Protein AF-A0A6G0HLQ7-F1 (afdb_monomer)

Nearest PDB structures (foldseek):
  7udb-assembly1_A  TM=3.295E-01  e=6.807E+00  Rattus norvegicus

Solvent-accessible surface area (backbone atoms only — not comparable to full-atom values): 15059 Å² total; per-residue (Å²): 73,63,71,56,53,51,52,52,50,52,47,45,53,48,34,55,54,49,25,55,32,19,71,72,68,45,44,80,90,40,60,72,60,37,56,53,38,71,79,34,79,86,64,82,58,34,67,60,54,22,52,53,34,49,54,51,46,56,51,51,45,76,78,50,76,70,65,81,54,69,40,39,52,46,69,83,38,42,70,79,53,51,70,91,82,41,79,53,80,60,60,71,76,49,43,53,51,46,53,52,56,40,66,34,66,67,56,55,59,45,53,82,73,41,55,75,68,59,41,36,58,57,43,31,80,84,38,44,74,59,20,52,53,44,48,61,55,56,46,65,79,58,56,68,63,57,54,50,50,53,49,49,54,54,54,59,59,65,74,67,67,92,80,77,84,91,82,82,89,86,85,89,87,85,89,82,90,82,78,91,79,78,86,78,78,86,74,91,75,86,86,81,84,84,87,83,91,80,89,81,90,84,89,81,89,89,87,88,74,63,69,69,58,50,54,52,52,53,51,56,51,54,68,72,66,59,80,81,89,78,86,81,90,78,92,131

Radius of gyration: 30.07 Å; Cα contacts (8 Å, |Δi|>4): 106; chains: 1; bounding box: 76×50×89 Å

pLDDT: mean 70.86, std 24.52, range [25.7, 95.75]

Foldseek 3Di:
DQVVLVVLVVVLVVLVVLLVCLVVVHPVVPVVVVVVCVVPVPDRCSNVSSVVSVVVSVVSCVVCVDRLCQLLCCLVPLQPDQ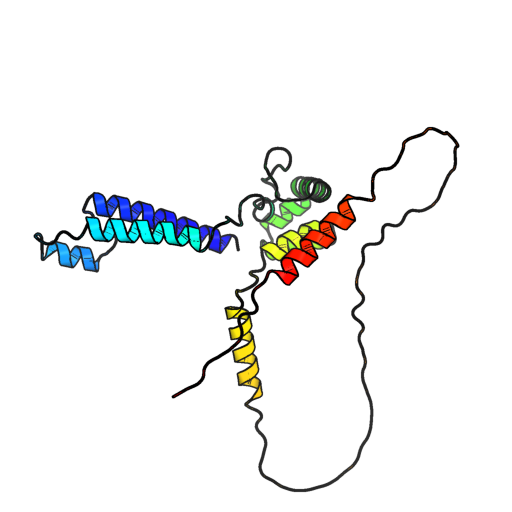VVPHRHPDDPVLSVVSVVCNPDPVLVVVPVVDDSLVSLVVVCVPRVPNSVVSNVSVDPPDDVVVVVVVVVVVVVVVVPDDDDDDDDDDDDDDDDDDDDDDDDDPDDDDDDDDDDDDDDDDDDDDDDPDVVVVVVVVVVVVVVPDDDDDDDDDDD

Sequence (236 aa):
MFVVADKVQAFKRKLALWTKRAQEKRMDMFLLLSDILESSPQVNISDSVSQHLSQLAEKFDDYSPEDPREGHMWILDPFSVDPTANDVALPSHLESQLLEVSTDSTLKLQWGKLDLGSFWVAVSKEYPCLALRAVKLLLPFTTTYLCESGFSILATTKDQSPKQTQSNAGGYSESEPFPHSTQTGSDCVSEAGPSVSLRGEDKGEGKGGEDKKEHERIYVRWVKARPLSRDGITSE

Organism: Larimichthys crocea (NCBI:txid215358)

Mean predicted aligned error: 18.22 Å

Secondary st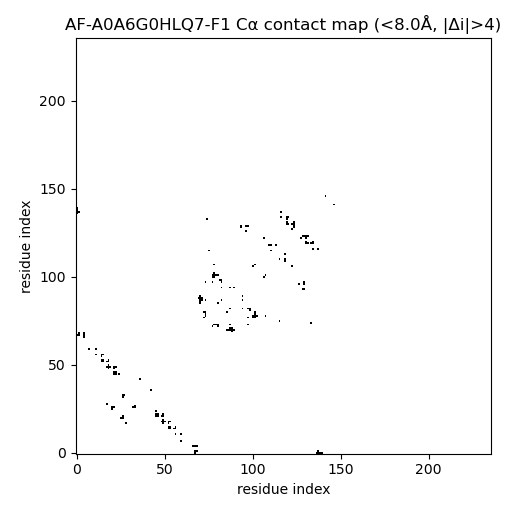ructure (DSSP, 8-state):
-HHHHHHHHHHHHHHHHHHHHHHTT--TTSHHHHHHHHH-TT---HHHHHHHHHHHHHHHHHH--S-TTTTTHHHH-TTT--TTTS--SS-HHHHHHHHHHHH-HHHHHHHTTS-HHHHHHHHTTT-HHHHHHHHHHHS----HHHHHHHHHHHHHHHS-----------------------------PPP-----------------SSHHHHHHHHHHHHHHTS----------

Structure (mmCIF, N/CA/C/O backbone):
data_AF-A0A6G0HLQ7-F1
#
_entry.id   AF-A0A6G0HLQ7-F1
#
loop_
_atom_site.group_PDB
_atom_site.id
_atom_site.type_symbol
_atom_site.label_atom_id
_atom_site.label_alt_id
_atom_site.label_comp_id
_atom_site.label_asym_id
_atom_site.label_entity_id
_atom_site.label_seq_id
_atom_site.pdbx_PDB_ins_code
_atom_site.Cartn_x
_atom_site.Cartn_y
_atom_site.Cartn_z
_atom_site.occupancy
_atom_site.B_iso_or_equiv
_atom_site.auth_seq_id
_atom_site.auth_comp_id
_atom_site.auth_asym_id
_atom_site.auth_atom_id
_atom_site.pdbx_PDB_model_num
ATOM 1 N N . MET A 1 1 ? -5.842 3.630 0.072 1.00 76.81 1 MET A N 1
ATOM 2 C CA . MET A 1 1 ? -4.427 4.063 0.114 1.00 76.81 1 MET A CA 1
ATOM 3 C C . MET A 1 1 ? -3.457 2.877 0.066 1.00 76.81 1 MET A C 1
ATOM 5 O O . MET A 1 1 ? -2.750 2.733 -0.923 1.00 76.81 1 MET A O 1
ATOM 9 N N . PHE A 1 2 ? -3.497 1.972 1.049 1.00 82.88 2 PHE A N 1
ATOM 10 C CA . PHE A 1 2 ? -2.592 0.812 1.167 1.00 82.88 2 PHE A CA 1
ATOM 11 C C . PHE A 1 2 ? -2.521 -0.095 -0.074 1.00 82.88 2 PHE A C 1
ATOM 13 O O . PHE A 1 2 ? -1.439 -0.341 -0.591 1.00 82.88 2 PHE A O 1
ATOM 20 N N . VAL A 1 3 ? -3.668 -0.487 -0.643 1.00 82.94 3 VAL A N 1
ATOM 21 C CA . VAL A 1 3 ? -3.713 -1.327 -1.862 1.00 82.94 3 VAL A CA 1
ATOM 22 C C . VAL A 1 3 ? -3.019 -0.661 -3.057 1.00 82.94 3 VAL A C 1
ATOM 24 O O . VAL A 1 3 ? -2.427 -1.331 -3.902 1.00 82.94 3 VAL A O 1
ATOM 27 N N . VAL A 1 4 ? -3.094 0.669 -3.158 1.00 83.69 4 VAL A N 1
ATOM 28 C CA . VAL A 1 4 ? -2.400 1.413 -4.218 1.00 83.69 4 VAL A CA 1
ATOM 29 C C . VAL A 1 4 ? -0.895 1.388 -3.963 1.00 83.69 4 VAL A C 1
ATOM 31 O O . VAL A 1 4 ? -0.149 1.101 -4.893 1.00 83.69 4 VAL A O 1
ATOM 34 N N . ALA A 1 5 ? -0.455 1.581 -2.715 1.00 85.62 5 ALA A N 1
ATOM 35 C CA . ALA A 1 5 ? 0.953 1.453 -2.333 1.00 85.62 5 ALA A CA 1
ATOM 36 C C . ALA A 1 5 ? 1.510 0.042 -2.614 1.00 85.62 5 ALA A C 1
ATOM 38 O O . ALA A 1 5 ? 2.624 -0.093 -3.122 1.00 85.62 5 ALA A O 1
ATOM 39 N N . ASP A 1 6 ? 0.722 -1.016 -2.389 1.00 87.50 6 ASP A N 1
ATOM 40 C CA . ASP A 1 6 ? 1.092 -2.390 -2.758 1.00 87.50 6 ASP A CA 1
ATOM 41 C C . ASP A 1 6 ? 1.281 -2.544 -4.268 1.00 87.50 6 ASP A C 1
ATOM 43 O O . ASP A 1 6 ? 2.286 -3.100 -4.718 1.00 87.50 6 ASP A O 1
ATOM 47 N N . LYS A 1 7 ? 0.347 -2.010 -5.065 1.00 89.56 7 LYS A N 1
ATOM 48 C CA . LYS A 1 7 ? 0.423 -2.045 -6.532 1.00 89.56 7 LYS A CA 1
ATOM 49 C C . LYS A 1 7 ? 1.617 -1.254 -7.067 1.00 89.56 7 LYS A C 1
ATOM 51 O O . LYS A 1 7 ? 2.318 -1.760 -7.942 1.00 89.56 7 LYS A O 1
ATOM 56 N N . VAL A 1 8 ? 1.870 -0.058 -6.533 1.00 89.25 8 VAL A N 1
ATOM 57 C CA . VAL A 1 8 ? 3.036 0.769 -6.886 1.00 89.25 8 VAL A CA 1
ATOM 58 C C . VAL A 1 8 ? 4.323 0.025 -6.545 1.00 89.25 8 VAL A C 1
ATOM 60 O O . VAL A 1 8 ? 5.185 -0.135 -7.406 1.00 89.25 8 VAL A O 1
ATOM 63 N N . GLN A 1 9 ? 4.426 -0.539 -5.341 1.00 89.62 9 GLN A N 1
ATOM 64 C CA . GLN A 1 9 ? 5.615 -1.277 -4.923 1.00 89.62 9 GLN A CA 1
ATOM 65 C C . GLN A 1 9 ? 5.841 -2.550 -5.754 1.00 89.62 9 GLN A C 1
ATOM 67 O O . GLN A 1 9 ? 6.974 -2.867 -6.120 1.00 89.62 9 GLN A O 1
ATOM 72 N N . ALA A 1 10 ? 4.778 -3.280 -6.098 1.00 93.00 10 ALA A N 1
ATOM 73 C CA . ALA A 1 10 ? 4.863 -4.425 -7.001 1.00 93.00 10 ALA A CA 1
ATOM 74 C C . ALA A 1 10 ? 5.343 -4.009 -8.399 1.00 93.00 10 ALA A C 1
ATOM 76 O O . ALA A 1 10 ? 6.150 -4.711 -9.012 1.00 93.00 10 ALA A O 1
ATOM 77 N N . PHE A 1 11 ? 4.886 -2.858 -8.896 1.00 92.69 11 PHE A N 1
ATOM 78 C CA . PHE A 1 11 ? 5.332 -2.322 -10.175 1.00 92.69 11 PHE A CA 1
ATOM 79 C C . PHE A 1 11 ? 6.803 -1.894 -10.138 1.00 92.69 11 PHE A C 1
ATOM 81 O O . PHE A 1 11 ? 7.557 -2.301 -11.015 1.00 92.69 11 PHE A O 1
ATOM 88 N N . LYS A 1 12 ? 7.258 -1.201 -9.086 1.00 91.88 12 LYS A N 1
ATOM 89 C CA . LYS A 1 12 ? 8.683 -0.871 -8.890 1.00 91.88 12 LYS A CA 1
ATOM 90 C C . LYS A 1 12 ? 9.571 -2.120 -8.893 1.00 91.88 12 LYS A C 1
ATOM 92 O O . LYS A 1 12 ? 10.580 -2.165 -9.591 1.00 91.88 12 LYS A O 1
ATOM 97 N N . ARG A 1 13 ? 9.161 -3.185 -8.191 1.00 93.50 13 ARG A N 1
ATOM 98 C CA . ARG A 1 13 ? 9.869 -4.482 -8.215 1.00 93.50 13 ARG A CA 1
ATOM 99 C C . ARG A 1 13 ? 9.895 -5.107 -9.609 1.00 93.50 13 ARG A C 1
ATOM 101 O O . ARG A 1 13 ? 10.898 -5.700 -9.999 1.00 93.50 13 ARG A O 1
ATOM 108 N N . LYS A 1 14 ? 8.805 -4.968 -10.366 1.00 95.19 14 LYS A N 1
ATOM 109 C CA . LYS A 1 14 ? 8.716 -5.435 -11.752 1.00 95.19 14 LYS A CA 1
ATOM 110 C C . LYS A 1 14 ? 9.679 -4.670 -12.663 1.00 95.19 14 LYS A C 1
ATOM 112 O O . LYS A 1 14 ? 10.382 -5.311 -13.435 1.00 95.19 14 LYS A O 1
ATOM 117 N N 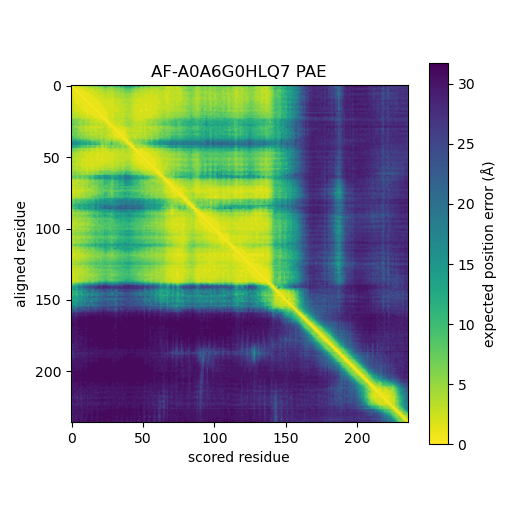. LEU A 1 15 ? 9.765 -3.345 -12.524 1.00 94.62 15 LEU A N 1
ATOM 118 C CA . LEU A 1 15 ? 10.737 -2.524 -13.249 1.00 94.62 15 LEU A CA 1
ATOM 119 C C . LEU A 1 15 ? 12.169 -2.966 -12.939 1.00 94.62 15 LEU A C 1
ATOM 121 O O . LEU A 1 15 ? 12.916 -3.244 -13.867 1.00 94.62 15 LEU A O 1
ATOM 125 N N . ALA A 1 16 ? 12.519 -3.153 -11.663 1.00 94.00 16 ALA A N 1
ATOM 126 C CA . ALA A 1 16 ? 13.847 -3.633 -11.272 1.00 94.00 16 ALA A CA 1
ATOM 127 C C . ALA A 1 16 ? 14.187 -5.009 -11.881 1.00 94.00 16 ALA A C 1
ATOM 129 O O . ALA A 1 16 ? 15.290 -5.223 -12.389 1.00 94.00 16 ALA A O 1
ATOM 130 N N . LEU A 1 17 ? 13.225 -5.940 -11.880 1.00 95.19 17 LEU A N 1
ATOM 131 C CA . LEU A 1 17 ? 13.376 -7.243 -12.533 1.00 95.19 17 LEU A CA 1
ATOM 132 C C . LEU A 1 17 ? 13.614 -7.096 -14.042 1.00 95.19 17 LEU A C 1
ATOM 134 O O . LEU A 1 17 ? 14.477 -7.774 -14.600 1.00 95.19 17 LEU A O 1
ATOM 138 N N . TRP A 1 18 ? 12.841 -6.239 -14.706 1.00 95.69 18 TRP A N 1
ATOM 139 C CA . TRP A 1 18 ? 12.954 -6.015 -16.143 1.00 95.69 18 TRP A CA 1
ATOM 140 C C . TRP A 1 18 ? 14.256 -5.316 -16.524 1.00 95.69 18 TRP A C 1
ATOM 142 O O . TRP A 1 18 ? 14.878 -5.732 -17.495 1.00 95.69 18 TRP A O 1
ATOM 152 N N . THR A 1 19 ? 14.724 -4.349 -15.731 1.00 95.25 19 THR A N 1
ATOM 153 C CA . THR A 1 19 ? 16.042 -3.722 -15.901 1.00 95.25 19 THR A CA 1
ATOM 154 C C . THR A 1 19 ? 17.147 -4.774 -15.879 1.00 95.25 19 THR A C 1
ATOM 156 O O . THR A 1 19 ? 17.982 -4.804 -16.781 1.00 95.25 19 THR A O 1
ATOM 159 N N . LYS A 1 20 ? 17.126 -5.687 -14.896 1.00 94.50 20 LYS A N 1
ATOM 160 C CA . LYS A 1 20 ? 18.113 -6.772 -14.800 1.00 94.50 20 L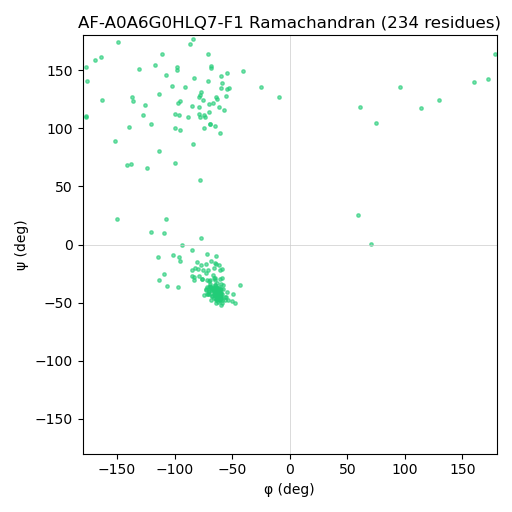YS A CA 1
ATOM 161 C C . LYS A 1 20 ? 18.081 -7.684 -16.029 1.00 94.50 20 LYS A C 1
ATOM 163 O O . LYS A 1 20 ? 19.119 -7.990 -16.605 1.00 94.50 20 LYS A O 1
ATOM 168 N N . ARG A 1 21 ? 16.889 -8.105 -16.460 1.00 93.44 21 ARG A N 1
ATOM 169 C CA . ARG A 1 21 ? 16.742 -8.963 -17.647 1.00 93.44 21 ARG A CA 1
ATOM 170 C C . ARG A 1 21 ? 17.192 -8.267 -18.930 1.00 93.44 21 ARG A C 1
ATOM 172 O O . ARG A 1 21 ? 17.843 -8.899 -19.755 1.00 93.44 21 ARG A O 1
ATOM 179 N N . ALA A 1 22 ? 16.909 -6.973 -19.070 1.00 92.62 22 ALA A N 1
ATOM 180 C CA . ALA A 1 22 ? 17.391 -6.180 -20.192 1.00 92.62 22 ALA A CA 1
ATOM 181 C C . ALA A 1 22 ? 18.931 -6.164 -20.240 1.00 92.62 22 ALA A C 1
ATOM 183 O O . ALA A 1 22 ? 19.495 -6.387 -21.304 1.00 92.62 22 ALA A O 1
ATOM 184 N N . GLN A 1 23 ? 19.622 -6.023 -19.101 1.00 91.88 23 GLN A N 1
ATOM 185 C CA . GLN A 1 23 ? 21.094 -6.119 -19.033 1.00 91.88 23 GLN A CA 1
ATOM 186 C C . GLN A 1 23 ? 21.624 -7.509 -19.433 1.00 91.88 23 GLN A C 1
ATOM 188 O O . GLN A 1 23 ? 22.673 -7.624 -20.062 1.00 91.88 23 GLN A O 1
ATOM 193 N N . GLU A 1 24 ? 20.870 -8.569 -19.133 1.00 91.75 24 GLU A N 1
ATOM 194 C CA . GLU A 1 24 ? 21.140 -9.946 -19.576 1.00 91.75 24 GLU A CA 1
ATOM 195 C C . GLU A 1 24 ? 20.755 -10.196 -21.053 1.00 91.75 24 GLU A C 1
ATOM 197 O O . GLU A 1 24 ? 20.824 -11.333 -21.521 1.00 91.75 24 GLU A O 1
ATOM 202 N N . LYS A 1 25 ? 20.345 -9.155 -21.797 1.00 88.81 25 LYS A N 1
ATOM 203 C CA . LYS A 1 25 ? 19.836 -9.216 -23.182 1.00 88.81 25 LYS A CA 1
ATOM 204 C C . LYS A 1 25 ? 18.597 -10.099 -23.350 1.00 88.81 25 LYS A C 1
ATOM 206 O O . LYS A 1 25 ? 18.321 -10.609 -24.433 1.00 88.81 25 LYS A O 1
ATOM 211 N N . ARG A 1 26 ? 17.824 -10.274 -22.279 1.00 89.06 26 ARG A N 1
ATOM 212 C CA . ARG A 1 26 ? 16.560 -11.010 -22.286 1.00 89.06 26 ARG A CA 1
ATOM 213 C C . ARG A 1 26 ? 15.394 -10.035 -22.366 1.00 89.06 26 ARG A C 1
ATOM 215 O O . ARG A 1 26 ? 15.126 -9.335 -21.396 1.00 89.06 26 ARG A O 1
ATOM 222 N N . MET A 1 27 ? 14.674 -10.047 -23.488 1.00 89.12 27 MET A N 1
ATOM 223 C CA . MET A 1 27 ? 13.521 -9.165 -23.743 1.00 89.12 27 MET A CA 1
ATOM 224 C C . MET A 1 27 ? 12.165 -9.886 -23.686 1.00 89.12 27 MET A C 1
ATOM 226 O O . MET A 1 27 ? 11.171 -9.395 -24.213 1.00 89.12 27 MET A O 1
ATOM 230 N N . ASP A 1 28 ? 12.104 -11.030 -22.998 1.00 87.81 28 ASP A N 1
ATOM 231 C CA . ASP A 1 28 ? 10.917 -11.894 -22.892 1.00 87.81 28 ASP A CA 1
ATOM 232 C C . ASP A 1 28 ? 9.676 -11.211 -22.282 1.00 87.81 28 ASP A C 1
ATOM 234 O O . ASP A 1 28 ? 8.545 -11.638 -22.508 1.00 87.81 28 ASP A O 1
ATOM 238 N N . MET A 1 29 ? 9.865 -10.125 -21.531 1.00 91.69 29 MET A N 1
ATOM 239 C CA . MET A 1 29 ? 8.776 -9.308 -20.988 1.00 91.69 29 MET A CA 1
ATOM 240 C C . MET A 1 29 ? 8.095 -8.417 -22.037 1.00 91.69 29 MET A C 1
ATOM 242 O O . MET A 1 29 ? 6.957 -7.996 -21.830 1.00 91.69 29 MET A O 1
ATOM 246 N N . PHE A 1 30 ? 8.777 -8.128 -23.146 1.00 91.81 30 PHE A N 1
ATOM 247 C CA . PHE A 1 30 ? 8.293 -7.304 -24.247 1.00 91.81 30 PHE A CA 1
ATOM 248 C C . PHE A 1 30 ? 8.134 -8.181 -25.489 1.00 91.81 30 PHE A C 1
ATOM 250 O O . PHE A 1 30 ? 8.987 -8.175 -26.368 1.00 91.81 30 PHE A O 1
ATOM 257 N N . LEU A 1 31 ? 7.031 -8.930 -25.572 1.00 90.69 31 LEU A N 1
ATOM 258 C CA . LEU A 1 31 ? 6.812 -9.938 -26.623 1.00 90.69 31 LEU A CA 1
ATOM 259 C C . LEU A 1 31 ? 7.062 -9.403 -28.043 1.00 90.69 31 LEU A C 1
ATOM 261 O O . LEU A 1 31 ? 7.819 -10.000 -28.799 1.00 90.69 31 LEU A O 1
ATOM 265 N N . LEU A 1 32 ? 6.491 -8.238 -28.365 1.00 91.06 32 LEU A N 1
ATOM 266 C CA . LEU A 1 32 ? 6.678 -7.568 -29.659 1.00 91.06 32 LEU A CA 1
ATOM 267 C C . LEU A 1 32 ? 8.143 -7.201 -29.917 1.00 91.06 32 LEU A C 1
ATOM 269 O O . LEU A 1 32 ? 8.635 -7.333 -31.030 1.00 91.06 32 LEU A O 1
ATOM 273 N N . LEU A 1 33 ? 8.844 -6.730 -28.885 1.00 87.81 33 LEU A N 1
ATOM 274 C CA . LEU A 1 33 ? 10.247 -6.354 -28.999 1.00 87.81 33 LEU A CA 1
ATOM 275 C C . LEU A 1 33 ? 11.137 -7.584 -29.187 1.00 87.81 33 LEU A C 1
ATOM 277 O O . LEU A 1 33 ? 12.069 -7.537 -29.981 1.00 87.81 33 LEU A O 1
ATOM 281 N N . SER A 1 34 ? 10.844 -8.671 -28.469 1.00 88.31 34 SER A N 1
ATOM 282 C CA . SER A 1 34 ? 11.559 -9.944 -28.586 1.00 88.31 34 SER A CA 1
ATOM 283 C C . SER A 1 34 ? 11.450 -10.503 -30.002 1.00 88.31 34 SER A C 1
ATOM 285 O O . SER A 1 34 ? 12.473 -10.811 -30.602 1.00 88.31 34 SER A O 1
ATOM 287 N N . ASP A 1 35 ? 10.238 -10.537 -30.561 1.00 89.25 35 ASP A N 1
ATOM 288 C CA . ASP A 1 35 ? 9.973 -11.015 -31.926 1.00 89.25 35 ASP A CA 1
ATOM 289 C C . ASP A 1 35 ? 10.744 -10.191 -32.979 1.00 89.25 35 ASP A C 1
ATOM 291 O O . ASP A 1 35 ? 11.439 -10.721 -33.849 1.00 89.25 35 ASP A O 1
ATOM 295 N N . ILE A 1 36 ? 10.737 -8.860 -32.832 1.00 88.88 36 ILE A N 1
ATOM 296 C CA . ILE A 1 36 ? 11.506 -7.964 -33.706 1.00 88.88 36 ILE A CA 1
ATOM 297 C C . ILE A 1 36 ? 13.016 -8.223 -33.585 1.00 88.88 36 ILE A C 1
ATOM 299 O O . ILE A 1 36 ? 13.708 -8.276 -34.602 1.00 88.88 36 ILE A O 1
ATOM 303 N N . LEU A 1 37 ? 13.548 -8.395 -32.372 1.00 86.94 37 LEU A N 1
ATOM 304 C CA . LEU A 1 37 ? 14.981 -8.623 -32.153 1.00 86.94 37 LEU A CA 1
ATOM 305 C C . LEU A 1 37 ? 15.451 -9.991 -32.665 1.00 86.94 37 LEU A C 1
ATOM 307 O O . LEU A 1 37 ? 16.562 -10.086 -33.185 1.00 86.94 37 LEU A O 1
ATOM 311 N N . GLU A 1 38 ? 14.611 -11.024 -32.590 1.00 86.44 38 GLU A N 1
ATOM 312 C CA . GLU A 1 38 ? 14.890 -12.339 -33.183 1.00 86.44 38 GLU A CA 1
ATOM 313 C C . GLU A 1 38 ? 15.024 -12.254 -34.709 1.00 86.44 38 GLU A C 1
ATOM 315 O O . GLU A 1 38 ? 15.921 -12.865 -35.293 1.00 86.44 38 GLU A O 1
ATOM 320 N N . SER A 1 39 ? 14.195 -11.427 -35.354 1.00 88.12 39 SER A N 1
ATOM 321 C CA . SER A 1 39 ? 14.290 -11.159 -36.795 1.00 88.12 39 SER A CA 1
ATOM 322 C C . SER A 1 39 ? 15.483 -10.270 -37.189 1.00 88.12 39 SER A C 1
ATOM 324 O O . SER A 1 39 ? 15.855 -10.222 -38.361 1.00 88.12 39 SER A O 1
ATOM 326 N N . SER A 1 40 ? 16.087 -9.554 -36.230 1.00 87.00 40 SER A N 1
ATOM 327 C CA . SER A 1 40 ? 17.119 -8.531 -36.461 1.00 87.00 40 SER A CA 1
ATOM 328 C C . SER A 1 40 ? 18.275 -8.609 -35.441 1.00 87.00 40 SER A C 1
ATOM 330 O O . SER A 1 40 ? 18.464 -7.680 -34.650 1.00 87.00 40 SER A O 1
ATOM 332 N N . PRO A 1 41 ? 19.122 -9.659 -35.485 1.00 78.38 41 PRO A N 1
ATOM 333 C CA . PRO A 1 41 ? 20.120 -9.944 -34.442 1.00 78.38 41 PRO A CA 1
ATOM 334 C C . PRO A 1 41 ? 21.233 -8.891 -34.294 1.00 78.38 41 PRO A C 1
ATOM 336 O O . PRO A 1 41 ? 21.948 -8.866 -33.295 1.00 78.38 41 PRO A O 1
ATOM 339 N N . GLN A 1 42 ? 21.395 -8.016 -35.287 1.00 81.06 42 GLN A N 1
ATOM 340 C CA . GLN A 1 42 ? 22.353 -6.906 -35.270 1.00 81.06 42 GLN A CA 1
ATOM 341 C C . GLN A 1 42 ? 21.905 -5.703 -34.425 1.00 81.06 42 GLN A C 1
ATOM 343 O O . GLN A 1 42 ? 22.728 -4.854 -34.085 1.00 81.06 42 GLN A O 1
ATOM 348 N N . VAL A 1 43 ? 20.613 -5.599 -34.100 1.00 83.56 43 VAL A N 1
ATOM 349 C CA . VAL A 1 43 ? 20.069 -4.486 -33.318 1.00 83.56 43 VAL A CA 1
ATOM 350 C C . VAL A 1 43 ? 20.250 -4.790 -31.834 1.00 83.56 43 VAL A C 1
ATOM 352 O O . VAL A 1 43 ? 19.706 -5.760 -31.319 1.00 83.56 43 VAL A O 1
ATOM 355 N N . ASN A 1 44 ? 20.991 -3.938 -31.123 1.00 84.00 44 ASN A N 1
ATOM 356 C CA . ASN A 1 44 ? 21.113 -4.020 -29.671 1.00 84.00 44 ASN A CA 1
ATOM 357 C C . ASN A 1 44 ? 20.626 -2.719 -29.028 1.00 84.00 44 ASN A C 1
ATOM 359 O O . ASN A 1 44 ? 21.318 -1.706 -29.036 1.00 84.00 44 ASN A O 1
ATOM 363 N N . ILE A 1 45 ? 19.424 -2.773 -28.463 1.00 90.94 45 ILE A N 1
ATOM 364 C CA . ILE A 1 45 ? 18.780 -1.673 -27.726 1.00 90.94 45 ILE A CA 1
ATOM 365 C C . ILE A 1 45 ? 18.716 -1.955 -26.222 1.00 90.94 45 ILE A C 1
ATOM 367 O O . ILE A 1 45 ? 18.040 -1.243 -25.481 1.00 90.94 45 ILE A O 1
ATOM 371 N N . SER A 1 46 ? 19.396 -3.008 -25.765 1.00 90.81 46 SER A N 1
ATOM 372 C CA . SER A 1 46 ? 19.260 -3.525 -24.403 1.00 90.81 46 SER A CA 1
ATOM 373 C C . SER A 1 46 ? 19.655 -2.499 -23.350 1.00 90.81 46 SER A C 1
ATOM 375 O O . SER A 1 46 ? 18.936 -2.308 -22.368 1.00 90.81 46 SER A O 1
ATOM 377 N N . ASP A 1 47 ? 20.740 -1.772 -23.614 1.00 91.69 47 ASP A N 1
ATOM 378 C CA . ASP A 1 47 ? 21.235 -0.720 -22.732 1.00 91.69 47 ASP A CA 1
ATOM 379 C C . ASP A 1 47 ? 20.224 0.428 -22.628 1.00 91.69 47 ASP A C 1
ATOM 381 O O . ASP A 1 47 ? 19.884 0.842 -21.521 1.00 91.69 47 ASP A O 1
ATOM 385 N N . SER A 1 48 ? 19.653 0.861 -23.759 1.00 93.56 48 SER A N 1
ATOM 386 C CA . SER A 1 48 ? 18.622 1.908 -23.800 1.00 93.56 48 SER A CA 1
ATOM 387 C C . SER A 1 48 ? 17.367 1.497 -23.025 1.00 93.56 48 SER A C 1
ATOM 389 O O . SER A 1 48 ? 16.895 2.253 -22.176 1.00 93.56 48 SER A O 1
ATOM 391 N N . VAL A 1 49 ? 16.861 0.277 -23.237 1.00 93.75 49 VAL A N 1
ATOM 392 C CA . VAL A 1 49 ? 15.699 -0.244 -22.499 1.00 93.75 49 VAL A CA 1
ATOM 393 C C . VAL A 1 49 ? 15.991 -0.288 -20.998 1.00 93.75 49 VAL A C 1
ATOM 395 O O . VAL A 1 49 ? 15.177 0.181 -20.202 1.00 93.75 49 VAL A O 1
ATOM 398 N N . SER A 1 50 ? 17.162 -0.797 -20.601 1.00 94.50 50 SER A N 1
ATOM 399 C CA . SER A 1 50 ? 17.550 -0.869 -19.189 1.00 94.50 50 SER A CA 1
ATOM 400 C C . SER A 1 50 ? 17.645 0.520 -18.547 1.00 94.50 50 SER A C 1
ATOM 402 O O . SER A 1 50 ? 17.146 0.719 -17.441 1.00 94.50 50 SER A O 1
ATOM 404 N N . GLN A 1 51 ? 18.199 1.501 -19.265 1.00 95.69 51 GLN A N 1
ATOM 405 C CA . GLN A 1 51 ? 18.314 2.881 -18.809 1.00 95.69 51 GLN A CA 1
ATOM 406 C C . GLN A 1 51 ? 16.935 3.520 -18.605 1.00 95.69 51 GLN A C 1
ATOM 408 O O . GLN A 1 51 ? 16.687 4.117 -17.558 1.00 95.69 51 GLN A O 1
ATOM 413 N N . HIS A 1 52 ? 16.023 3.364 -19.567 1.00 95.50 52 HIS A N 1
ATOM 414 C CA . HIS A 1 52 ? 14.668 3.906 -19.460 1.00 95.50 52 HIS A CA 1
ATOM 415 C C . HIS A 1 52 ? 13.871 3.273 -18.315 1.00 95.50 52 HIS A C 1
ATOM 417 O O . HIS A 1 52 ? 13.158 3.981 -17.607 1.00 95.50 52 HIS A O 1
ATOM 423 N N . LEU A 1 53 ? 14.005 1.962 -18.095 1.00 95.06 53 LEU A N 1
ATOM 424 C CA . LEU A 1 53 ? 13.344 1.279 -16.981 1.00 95.06 53 LEU A CA 1
ATOM 425 C C . LEU A 1 53 ? 13.858 1.759 -15.619 1.00 95.06 53 LEU A C 1
ATOM 427 O O . LEU A 1 53 ? 13.052 1.964 -14.711 1.00 95.06 53 LEU A O 1
ATOM 431 N N . SER A 1 54 ? 15.168 1.985 -15.485 1.00 93.25 54 SER A N 1
ATOM 432 C CA . SER A 1 54 ? 15.759 2.551 -14.266 1.00 93.25 54 SER A CA 1
ATOM 433 C C . SER A 1 54 ? 15.271 3.976 -14.004 1.00 93.25 54 SER A C 1
ATOM 435 O O . SER A 1 54 ? 14.797 4.261 -12.911 1.00 93.25 54 SER A O 1
ATOM 437 N N . GLN A 1 55 ? 15.289 4.843 -15.021 1.00 93.88 55 GLN A N 1
ATOM 438 C CA . GLN A 1 55 ? 14.779 6.216 -14.901 1.00 93.88 55 GLN A CA 1
ATOM 439 C C . GLN A 1 55 ? 13.293 6.246 -14.538 1.00 93.88 55 GLN A C 1
ATOM 441 O O . GLN A 1 55 ? 12.858 7.062 -13.728 1.00 93.88 55 GLN A O 1
ATOM 446 N N . LEU A 1 56 ? 12.498 5.347 -15.125 1.00 92.81 56 LEU A N 1
ATOM 447 C CA . LEU A 1 56 ? 11.089 5.221 -14.780 1.00 92.81 56 LEU A CA 1
ATOM 448 C C . LEU A 1 56 ? 10.915 4.788 -13.321 1.00 92.81 56 LEU A C 1
ATOM 450 O O . LEU A 1 56 ? 10.047 5.327 -12.642 1.00 92.81 56 LEU A O 1
ATOM 454 N N . ALA A 1 57 ? 11.726 3.846 -12.832 1.00 90.44 57 ALA A N 1
ATOM 455 C CA . ALA A 1 57 ? 11.674 3.403 -11.442 1.00 90.44 57 ALA A CA 1
ATOM 456 C C . ALA A 1 57 ? 11.996 4.542 -10.461 1.00 90.44 57 ALA A C 1
ATOM 458 O O . ALA A 1 57 ? 11.259 4.705 -9.492 1.00 90.44 57 ALA A O 1
ATOM 459 N N . GLU A 1 58 ? 13.013 5.359 -10.749 1.00 89.69 58 GLU A N 1
ATOM 460 C CA . GLU A 1 58 ? 13.357 6.553 -9.958 1.00 89.69 58 GLU A CA 1
ATOM 461 C C . GLU A 1 58 ? 12.219 7.580 -9.959 1.00 89.69 58 GLU A C 1
ATOM 463 O O . GLU A 1 58 ? 11.866 8.135 -8.924 1.00 89.69 58 GLU A O 1
ATOM 468 N N . LYS A 1 59 ? 11.557 7.785 -11.104 1.00 89.25 59 LYS A N 1
ATOM 469 C CA . LYS A 1 59 ? 10.410 8.700 -11.193 1.00 89.25 59 LYS A CA 1
ATOM 470 C C . LYS A 1 59 ? 9.250 8.296 -10.285 1.00 89.25 59 LYS A C 1
ATOM 472 O O . LYS A 1 59 ? 8.513 9.168 -9.838 1.00 89.25 59 LYS A O 1
ATOM 477 N N . PHE A 1 60 ? 9.066 7.007 -9.992 1.00 85.75 60 PHE A N 1
ATOM 478 C CA . PHE A 1 60 ? 8.033 6.579 -9.042 1.00 85.75 60 PHE A CA 1
ATOM 479 C C . PHE A 1 60 ? 8.314 7.032 -7.605 1.00 85.75 60 PHE A C 1
ATOM 481 O O . PHE A 1 60 ? 7.352 7.203 -6.856 1.00 85.75 60 PHE A O 1
ATOM 488 N N . ASP A 1 61 ? 9.578 7.253 -7.235 1.00 82.50 61 ASP A N 1
ATOM 489 C CA . ASP A 1 61 ? 9.936 7.813 -5.928 1.00 82.50 61 ASP A CA 1
ATOM 490 C C . ASP A 1 61 ? 9.532 9.291 -5.831 1.00 82.50 61 ASP A C 1
ATOM 492 O O . ASP A 1 61 ? 8.998 9.709 -4.806 1.00 82.50 61 ASP A O 1
ATOM 496 N N . ASP A 1 62 ? 9.648 10.050 -6.929 1.00 84.06 62 ASP A N 1
ATOM 497 C CA . ASP A 1 62 ? 9.191 11.448 -6.992 1.00 84.06 62 ASP A CA 1
ATOM 498 C C . ASP A 1 62 ? 7.664 11.572 -6.794 1.00 84.06 62 ASP A C 1
ATOM 500 O O . ASP A 1 62 ? 7.179 12.511 -6.161 1.00 84.06 62 ASP A O 1
ATOM 504 N N . TYR A 1 63 ? 6.884 10.640 -7.359 1.00 77.81 63 TYR A N 1
ATOM 505 C CA . TYR A 1 63 ? 5.415 10.685 -7.311 1.00 77.81 63 TYR A CA 1
ATOM 506 C C . TYR A 1 63 ? 4.813 10.130 -6.013 1.00 77.81 63 TYR A C 1
ATOM 508 O O . TYR A 1 63 ? 3.654 10.422 -5.714 1.00 77.81 63 TYR A O 1
ATOM 516 N N . SER A 1 64 ? 5.557 9.314 -5.265 1.00 71.88 64 SER A N 1
ATOM 517 C CA . SER A 1 64 ? 5.087 8.676 -4.029 1.00 71.88 64 SER A CA 1
ATOM 518 C C . SER A 1 64 ? 6.208 8.642 -2.979 1.00 71.88 64 SER A C 1
ATOM 520 O O . SER A 1 64 ? 6.700 7.556 -2.672 1.00 71.88 64 SER A O 1
ATOM 522 N N . PRO A 1 65 ? 6.609 9.811 -2.440 1.00 70.00 65 PRO A N 1
ATOM 523 C CA . PRO A 1 65 ? 7.799 9.938 -1.596 1.00 70.00 65 PRO A CA 1
ATOM 524 C C . PRO A 1 65 ? 7.677 9.213 -0.249 1.00 70.00 65 PRO A C 1
ATOM 526 O O . PRO A 1 65 ? 8.640 8.596 0.194 1.00 70.00 65 PRO A O 1
ATOM 529 N N . GLU A 1 66 ? 6.494 9.226 0.371 1.00 77.81 66 GLU A N 1
ATOM 530 C CA . GLU A 1 66 ? 6.226 8.494 1.613 1.00 77.81 66 GLU A CA 1
ATOM 531 C C . GLU A 1 66 ? 5.432 7.214 1.335 1.00 77.81 66 GLU A C 1
ATOM 533 O O . GLU A 1 66 ? 4.436 7.226 0.601 1.00 77.81 66 GLU A O 1
ATOM 538 N N . ASP A 1 67 ? 5.827 6.113 1.980 1.00 81.56 67 ASP A N 1
ATOM 539 C CA . ASP A 1 67 ? 5.013 4.905 2.011 1.00 81.56 67 ASP A CA 1
ATOM 540 C C . ASP A 1 67 ? 3.895 5.076 3.053 1.00 81.56 67 ASP A C 1
ATOM 542 O O . ASP A 1 67 ? 4.166 5.081 4.254 1.00 81.56 67 ASP A O 1
ATOM 546 N N . PRO A 1 68 ? 2.615 5.154 2.646 1.00 80.25 68 PRO A N 1
ATOM 547 C CA . PRO A 1 68 ? 1.513 5.306 3.592 1.00 80.25 68 PRO A CA 1
ATOM 548 C C . PRO A 1 68 ? 1.355 4.110 4.540 1.00 80.25 68 PRO A C 1
ATOM 550 O O . PRO A 1 68 ? 0.550 4.176 5.464 1.00 80.25 68 PRO A O 1
ATOM 553 N N . ARG A 1 69 ? 2.066 2.999 4.299 1.00 83.31 69 ARG A N 1
ATOM 554 C CA . ARG A 1 69 ? 2.094 1.830 5.182 1.00 83.31 69 ARG A CA 1
ATOM 555 C C . ARG A 1 69 ? 2.951 2.045 6.428 1.00 83.31 69 ARG A C 1
ATOM 557 O O . ARG A 1 69 ? 2.665 1.447 7.465 1.00 83.31 69 ARG A O 1
ATOM 564 N N . GLU A 1 70 ? 3.986 2.869 6.346 1.00 85.50 70 GLU A N 1
ATOM 565 C CA . GLU A 1 70 ? 4.937 3.050 7.441 1.00 85.50 70 GLU A CA 1
ATOM 566 C C . GLU A 1 70 ? 4.234 3.649 8.668 1.00 85.50 70 GLU A C 1
ATOM 568 O O . GLU A 1 70 ? 3.495 4.623 8.550 1.00 85.50 70 GLU A O 1
ATOM 573 N N . GLY A 1 71 ? 4.351 2.992 9.826 1.00 86.81 71 GLY A N 1
ATOM 574 C CA . GLY A 1 71 ? 3.648 3.369 11.062 1.00 86.81 71 GLY A CA 1
ATOM 575 C C . GLY A 1 71 ? 2.127 3.137 11.080 1.00 86.81 71 GLY A C 1
ATOM 576 O O . GLY A 1 71 ? 1.474 3.423 12.085 1.00 86.81 71 GLY A O 1
ATOM 577 N N . HIS A 1 72 ? 1.540 2.602 10.004 1.00 89.81 72 HIS A N 1
ATOM 578 C CA . HIS A 1 72 ? 0.085 2.475 9.830 1.00 89.81 72 HIS A CA 1
ATOM 579 C C . HIS A 1 72 ? -0.395 1.027 9.634 1.00 89.81 72 HIS A C 1
ATOM 581 O O . HIS A 1 72 ? -1.561 0.798 9.308 1.00 89.81 72 HIS A O 1
ATOM 587 N N . MET A 1 73 ? 0.469 0.027 9.845 1.00 89.62 73 MET A N 1
ATOM 588 C CA . MET A 1 73 ? 0.112 -1.392 9.659 1.00 89.62 73 MET A CA 1
ATOM 589 C C . MET A 1 73 ? -0.932 -1.917 10.625 1.00 89.62 73 MET A C 1
ATOM 591 O O . MET A 1 73 ? -1.670 -2.833 10.271 1.00 89.62 73 MET A O 1
ATOM 595 N N . TRP A 1 74 ? -1.111 -1.241 11.754 1.00 92.00 74 TRP A N 1
ATOM 596 C CA . TRP A 1 74 ? -2.200 -1.513 12.682 1.00 92.00 74 TRP A CA 1
ATOM 597 C C . TRP A 1 74 ? -3.582 -1.318 12.045 1.00 92.00 74 TRP A C 1
ATOM 599 O O . TRP A 1 74 ? -4.552 -1.896 12.513 1.00 92.00 74 TRP A O 1
ATOM 609 N N . ILE A 1 75 ? -3.690 -0.540 10.961 1.00 92.38 75 ILE A N 1
ATOM 610 C CA . ILE A 1 75 ? -4.951 -0.361 10.234 1.00 92.38 75 ILE A CA 1
ATOM 611 C C . ILE A 1 75 ? -5.294 -1.615 9.438 1.00 92.38 75 ILE A C 1
ATOM 613 O O . ILE A 1 75 ? -6.468 -1.961 9.354 1.00 92.38 75 ILE A O 1
ATOM 617 N N . LEU A 1 76 ? -4.291 -2.270 8.842 1.00 90.31 76 LEU A N 1
ATOM 618 C CA . LEU A 1 76 ? -4.464 -3.480 8.036 1.00 90.31 76 LEU A CA 1
ATOM 619 C C . LEU A 1 76 ? -4.538 -4.743 8.881 1.00 90.31 76 LEU A C 1
ATOM 621 O O . LEU A 1 76 ? -5.177 -5.689 8.444 1.00 90.31 76 LEU A O 1
ATOM 625 N N . ASP A 1 77 ? -3.872 -4.767 10.032 1.00 91.19 77 ASP A N 1
ATOM 626 C CA . ASP A 1 77 ? -3.938 -5.867 10.985 1.00 91.19 77 ASP A CA 1
ATOM 627 C C . ASP A 1 77 ? -3.689 -5.349 12.414 1.00 91.19 77 ASP A C 1
ATOM 629 O O . ASP A 1 77 ? -2.545 -5.315 12.881 1.00 91.19 77 ASP A O 1
ATOM 633 N N . PRO A 1 78 ? -4.748 -4.930 13.127 1.00 91.19 78 PRO A N 1
ATOM 634 C CA . PRO A 1 78 ? -4.616 -4.397 14.479 1.00 91.19 78 PRO A CA 1
ATOM 635 C C . PRO A 1 78 ? -4.192 -5.454 15.507 1.00 91.19 78 PRO A C 1
ATOM 637 O O . PRO A 1 78 ? -3.779 -5.085 16.599 1.00 91.19 78 PRO A O 1
ATOM 640 N N . PHE A 1 79 ? -4.263 -6.751 15.183 1.00 91.06 79 PHE A N 1
ATOM 641 C CA . PHE A 1 79 ? -3.955 -7.844 16.113 1.00 91.06 79 PHE A CA 1
ATOM 642 C C . PHE A 1 79 ? -2.516 -8.359 15.994 1.00 91.06 79 PHE A C 1
ATOM 644 O O . PHE A 1 79 ? -2.067 -9.096 16.873 1.00 91.06 79 PHE A O 1
ATOM 651 N N . SER A 1 80 ? -1.807 -8.000 14.921 1.00 86.88 80 SER A N 1
ATOM 652 C CA . SER A 1 80 ? -0.409 -8.397 14.690 1.00 86.88 80 SER A CA 1
ATOM 653 C C . SER A 1 80 ? 0.602 -7.297 15.012 1.00 86.88 80 SER A C 1
ATOM 655 O O . SER A 1 80 ? 1.805 -7.558 15.015 1.00 86.88 80 SER A O 1
ATOM 657 N N . VAL A 1 81 ? 0.145 -6.069 15.274 1.00 82.81 81 VAL A N 1
ATOM 658 C CA . VAL A 1 81 ? 1.021 -4.947 15.623 1.00 82.81 81 VAL A CA 1
ATOM 659 C C . VAL A 1 81 ? 1.119 -4.811 17.134 1.00 82.81 81 VAL A C 1
ATOM 661 O O . VAL A 1 81 ? 0.117 -4.629 17.817 1.00 82.81 81 VAL A O 1
ATOM 664 N N . ASP A 1 82 ? 2.350 -4.851 17.636 1.00 78.94 82 ASP A N 1
ATOM 665 C CA . ASP A 1 82 ? 2.689 -4.469 19.004 1.00 78.94 82 ASP A CA 1
ATOM 666 C C . ASP A 1 82 ? 3.182 -3.009 19.022 1.00 78.94 82 ASP A C 1
ATOM 668 O O . ASP A 1 82 ? 4.263 -2.747 18.481 1.00 78.94 82 ASP A O 1
ATOM 672 N N . PRO A 1 83 ? 2.424 -2.062 19.611 1.00 76.38 83 PRO A N 1
ATOM 673 C CA . PRO A 1 83 ? 2.836 -0.661 19.729 1.00 76.38 83 PRO A CA 1
ATOM 674 C C . PRO A 1 83 ? 4.083 -0.449 20.597 1.00 76.38 83 PRO A C 1
ATOM 676 O O . PRO A 1 83 ? 4.694 0.608 20.533 1.00 76.38 83 PRO A O 1
ATOM 679 N N . THR A 1 84 ? 4.477 -1.429 21.419 1.00 74.62 84 THR A N 1
ATOM 680 C CA . THR A 1 84 ? 5.673 -1.320 22.273 1.00 74.62 84 THR A CA 1
ATOM 681 C C . THR A 1 84 ? 6.964 -1.713 21.556 1.00 74.62 84 THR A C 1
ATOM 683 O O . THR A 1 84 ? 8.049 -1.303 21.968 1.00 74.62 84 THR A O 1
ATOM 686 N N . ALA A 1 85 ? 6.852 -2.494 20.479 1.00 72.12 85 ALA A N 1
ATOM 687 C CA . ALA A 1 85 ? 7.983 -3.004 19.706 1.00 72.12 85 ALA A CA 1
ATOM 688 C C . ALA A 1 85 ? 8.108 -2.360 18.317 1.00 72.12 85 ALA A C 1
ATOM 690 O O . ALA A 1 85 ? 9.202 -2.328 17.755 1.00 72.12 85 ALA A O 1
ATOM 691 N N . ASN A 1 86 ? 7.001 -1.868 17.757 1.00 74.44 86 ASN A N 1
ATOM 692 C CA . ASN A 1 86 ? 6.962 -1.247 16.438 1.00 74.44 86 ASN A CA 1
ATOM 693 C C . ASN A 1 86 ? 6.778 0.263 16.559 1.00 74.44 86 ASN A C 1
ATOM 695 O O . ASN A 1 86 ? 6.030 0.728 17.413 1.00 74.44 86 ASN A O 1
ATOM 699 N N . ASP A 1 87 ? 7.392 1.014 15.648 1.00 75.06 87 ASP A N 1
ATOM 700 C CA . ASP A 1 87 ? 7.094 2.435 15.501 1.00 75.06 87 ASP A CA 1
ATOM 701 C C . ASP A 1 87 ? 5.685 2.585 14.905 1.00 75.06 87 ASP A C 1
ATOM 703 O O . ASP A 1 87 ? 5.408 2.128 13.789 1.00 75.06 87 ASP A O 1
ATOM 707 N N . VAL A 1 88 ? 4.764 3.145 15.686 1.00 84.81 88 VAL A N 1
ATOM 708 C CA . VAL A 1 88 ? 3.368 3.354 15.301 1.00 84.81 88 VAL A CA 1
ATOM 709 C C . VAL A 1 88 ? 3.122 4.853 15.216 1.00 84.81 88 VAL A C 1
ATOM 711 O O . VAL A 1 88 ? 3.387 5.599 16.149 1.00 84.81 88 VAL A O 1
ATOM 714 N N . ALA A 1 89 ? 2.552 5.315 14.103 1.00 86.25 89 ALA A N 1
ATOM 715 C CA . ALA A 1 89 ? 2.268 6.731 13.878 1.00 86.25 89 ALA A CA 1
ATOM 716 C C . ALA A 1 89 ? 1.000 7.197 14.635 1.00 86.25 89 ALA A C 1
ATOM 718 O O . ALA A 1 89 ? 0.044 7.718 14.040 1.00 86.25 89 ALA A O 1
ATOM 719 N N . LEU A 1 90 ? 0.969 6.990 15.957 1.00 89.38 90 LEU A N 1
ATOM 720 C CA . LEU A 1 90 ? -0.127 7.334 16.861 1.00 89.38 90 LEU A CA 1
ATOM 721 C C . LEU A 1 90 ? 0.375 8.100 18.103 1.00 89.38 90 LEU A C 1
ATOM 723 O O . LEU A 1 90 ? 1.499 7.920 18.541 1.00 89.38 90 LEU A O 1
ATOM 727 N N . PRO A 1 91 ? -0.447 8.980 18.702 1.00 90.12 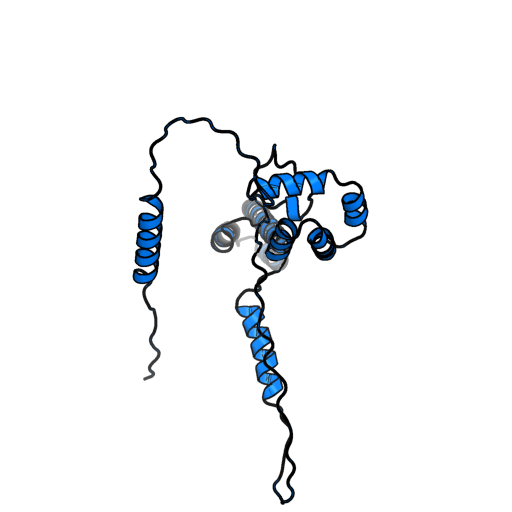91 PRO A N 1
ATOM 728 C CA . PRO A 1 91 ? -0.185 9.508 20.038 1.00 90.12 91 PRO A CA 1
ATOM 729 C C . PRO A 1 91 ? -0.333 8.419 21.111 1.00 90.12 91 PRO A C 1
ATOM 731 O O . PRO A 1 91 ? -1.203 7.559 20.985 1.00 90.12 91 PRO A O 1
ATOM 734 N N . SER A 1 92 ? 0.384 8.557 22.229 1.00 89.06 92 SER A N 1
ATOM 735 C CA . SER A 1 92 ? 0.412 7.577 23.332 1.00 89.06 92 SER A CA 1
ATOM 736 C C . SER A 1 92 ? -0.963 7.101 23.822 1.00 89.06 92 SER A C 1
ATOM 738 O O . SER A 1 92 ? -1.178 5.913 24.034 1.00 89.06 92 SER A O 1
ATOM 740 N N . HIS A 1 93 ? -1.941 8.001 23.962 1.00 88.62 93 HIS A N 1
ATOM 741 C CA . HIS A 1 93 ? -3.290 7.609 24.391 1.00 88.62 93 HIS A CA 1
ATOM 742 C C . HIS A 1 93 ? -4.020 6.713 23.371 1.00 88.62 93 HIS A C 1
ATOM 744 O O . HIS A 1 93 ? -4.851 5.903 23.769 1.00 88.62 93 HIS A O 1
ATOM 750 N N . LEU A 1 94 ? -3.727 6.842 22.070 1.00 92.88 94 LEU A N 1
ATOM 751 C CA . LEU A 1 94 ? -4.288 5.977 21.025 1.00 92.88 94 LEU A CA 1
ATOM 752 C C . LEU A 1 94 ? -3.511 4.668 20.884 1.00 92.88 94 LEU A C 1
ATOM 754 O O . LEU A 1 94 ? -4.108 3.669 20.499 1.00 92.88 94 LEU A O 1
ATOM 758 N N . GLU A 1 95 ? -2.220 4.648 21.214 1.00 92.12 95 GLU A N 1
ATOM 759 C CA . GLU A 1 95 ? -1.446 3.403 21.309 1.00 92.12 95 GLU A CA 1
ATOM 760 C C . GLU A 1 95 ? -2.010 2.493 22.404 1.00 92.12 95 GLU A C 1
ATOM 762 O O . GLU A 1 95 ? -2.209 1.304 22.167 1.00 92.12 95 GLU A O 1
ATOM 767 N N . SER A 1 96 ? -2.365 3.056 23.565 1.00 91.44 96 SER A N 1
ATOM 768 C CA . SER A 1 96 ? -3.053 2.306 24.623 1.00 91.44 96 SER A CA 1
ATOM 769 C C . SER A 1 96 ? -4.398 1.747 24.150 1.00 91.44 96 SER A C 1
ATOM 771 O O . SER A 1 96 ? -4.683 0.577 24.378 1.00 91.44 96 SER A O 1
ATOM 773 N N . GLN A 1 97 ? -5.203 2.542 23.433 1.00 93.81 97 GLN A N 1
ATOM 774 C CA . GLN A 1 97 ? -6.465 2.057 22.852 1.00 93.81 97 GLN A CA 1
ATOM 775 C C . GLN A 1 97 ? -6.236 0.956 21.813 1.00 93.81 97 GLN A C 1
ATOM 777 O O . GLN A 1 97 ? -6.991 -0.009 21.753 1.00 93.81 97 GLN A O 1
ATOM 782 N N . LEU A 1 98 ? -5.188 1.078 20.998 1.00 93.94 98 LEU A N 1
ATOM 783 C CA . LEU A 1 98 ? -4.820 0.049 20.034 1.00 93.94 98 LEU A CA 1
ATOM 784 C C . LEU A 1 98 ? -4.415 -1.256 20.735 1.00 93.94 98 LEU A C 1
ATOM 786 O O . LEU A 1 98 ? -4.759 -2.326 20.244 1.00 93.94 98 LEU A O 1
ATOM 790 N N . LEU A 1 99 ? -3.743 -1.180 21.888 1.00 92.31 99 LEU A N 1
ATOM 791 C CA . LEU A 1 99 ? -3.399 -2.349 22.700 1.00 92.31 99 LEU A CA 1
ATOM 792 C C . LEU A 1 99 ? -4.642 -3.034 23.296 1.00 92.31 99 LEU A C 1
ATOM 794 O O . LEU A 1 99 ? -4.722 -4.261 23.344 1.00 92.31 99 LEU A O 1
ATOM 798 N N . GLU A 1 100 ? -5.640 -2.260 23.721 1.00 93.38 100 GLU A N 1
ATOM 799 C CA . GLU A 1 100 ? -6.929 -2.815 24.147 1.00 93.38 100 GLU A CA 1
ATOM 800 C C . GLU A 1 100 ? -7.639 -3.516 22.977 1.00 93.38 100 GLU A C 1
ATOM 802 O O . GLU A 1 100 ? -8.033 -4.675 23.097 1.00 93.38 100 GLU A O 1
ATOM 807 N N . VAL A 1 101 ? -7.701 -2.874 21.804 1.00 93.75 101 VAL A N 1
ATOM 808 C CA . VAL A 1 101 ? -8.289 -3.467 20.591 1.00 93.75 101 VAL A CA 1
ATOM 809 C C . VAL A 1 101 ? -7.561 -4.746 20.170 1.00 93.75 101 VAL A C 1
ATOM 811 O O . VAL A 1 101 ? -8.212 -5.723 19.805 1.00 93.75 101 VAL A O 1
ATOM 814 N N . SER A 1 102 ? -6.226 -4.772 20.227 1.00 92.06 102 SER A N 1
ATOM 815 C CA . SER A 1 102 ? -5.422 -5.928 19.807 1.00 92.06 102 SER A CA 1
ATOM 816 C C . SER A 1 102 ? -5.538 -7.126 20.759 1.00 92.06 102 SER A C 1
ATOM 818 O O . SER A 1 102 ? -5.318 -8.272 20.352 1.00 92.06 102 SER A O 1
ATOM 820 N N . THR A 1 103 ? -5.929 -6.888 22.013 1.00 92.12 103 THR A N 1
ATOM 821 C CA . THR A 1 103 ? -6.155 -7.931 23.026 1.00 92.12 103 THR A CA 1
ATOM 822 C C . THR A 1 103 ? -7.622 -8.357 23.142 1.00 92.12 103 THR A C 1
ATOM 824 O O . THR A 1 103 ? -7.914 -9.404 23.731 1.00 92.12 103 THR A O 1
ATOM 827 N N . ASP A 1 104 ? -8.547 -7.627 22.516 1.00 93.25 104 ASP A N 1
ATOM 828 C CA . ASP A 1 104 ? -9.972 -7.940 22.526 1.00 93.25 104 ASP A CA 1
ATOM 829 C C . ASP A 1 104 ? -10.315 -9.149 21.631 1.00 93.25 104 ASP A C 1
ATOM 831 O O . ASP A 1 104 ? -10.318 -9.114 20.395 1.00 93.25 104 ASP A O 1
ATOM 835 N N . SER A 1 105 ? -10.670 -10.257 22.284 1.00 92.12 105 SER A N 1
ATOM 836 C CA . SER A 1 105 ? -11.080 -11.500 21.619 1.00 92.12 105 SER A CA 1
ATOM 837 C C . SER A 1 105 ? -12.388 -11.394 20.818 1.00 92.12 105 SER A C 1
ATOM 839 O O . SER A 1 105 ? -12.561 -12.107 19.824 1.00 92.12 105 SER A O 1
ATOM 841 N N . THR A 1 106 ? -13.306 -10.511 21.214 1.00 93.00 106 THR A N 1
ATOM 842 C CA . THR A 1 106 ? -14.584 -10.293 20.530 1.00 93.00 106 THR A CA 1
ATOM 843 C C . THR A 1 106 ? -14.375 -9.523 19.231 1.00 93.00 106 THR A C 1
ATOM 845 O O . THR A 1 106 ? -14.886 -9.945 18.188 1.00 93.00 106 THR A O 1
ATOM 848 N N . LEU A 1 107 ? -13.543 -8.476 19.256 1.00 93.06 107 LEU A N 1
ATOM 849 C CA . LEU A 1 107 ? -13.133 -7.745 18.057 1.00 93.06 107 LEU A CA 1
ATOM 850 C C . LEU A 1 107 ? -12.337 -8.653 17.118 1.00 93.06 107 LEU A C 1
ATOM 852 O O . LEU A 1 107 ? -12.587 -8.650 15.912 1.00 93.06 107 LEU A O 1
ATOM 856 N N . LYS A 1 108 ? -11.471 -9.524 17.652 1.00 93.19 108 LYS A N 1
ATOM 857 C CA . LYS A 1 108 ? -10.740 -10.521 16.853 1.00 93.19 108 LYS A CA 1
ATOM 858 C C . LYS A 1 108 ? -11.664 -11.500 16.126 1.00 93.19 108 LYS A C 1
ATOM 860 O O . LYS A 1 108 ? -11.412 -11.866 14.978 1.00 93.19 108 LYS A O 1
ATOM 865 N N . LEU A 1 109 ? -12.762 -11.912 16.761 1.00 92.12 109 LEU A N 1
ATOM 866 C CA . LEU A 1 109 ? -13.766 -12.766 16.121 1.00 92.12 109 LEU A CA 1
ATOM 867 C C . LEU A 1 109 ? -14.540 -12.023 15.020 1.00 92.12 109 LEU A C 1
ATOM 869 O O . LEU A 1 109 ? -14.914 -12.635 14.018 1.00 92.12 109 LEU A O 1
ATOM 873 N N . GLN A 1 110 ? -14.806 -10.727 15.205 1.00 91.81 110 GLN A N 1
ATOM 874 C CA . GLN A 1 110 ? -15.460 -9.892 14.194 1.00 91.81 110 GLN A CA 1
ATOM 875 C C . GLN A 1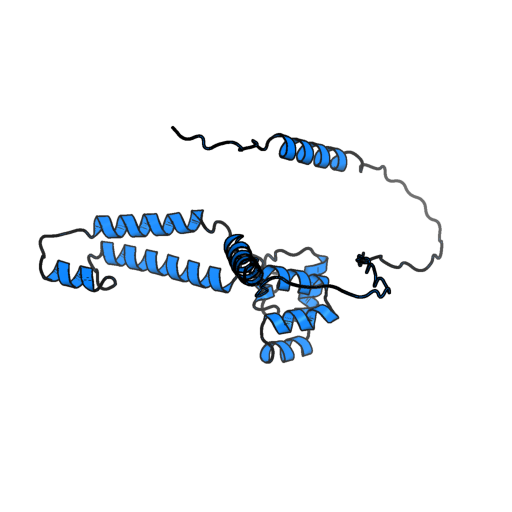 110 ? -14.542 -9.596 13.006 1.00 91.81 110 GLN A C 1
ATOM 877 O O . GLN A 1 110 ? -15.013 -9.603 11.872 1.00 91.81 110 GLN A O 1
ATOM 882 N N . TRP A 1 111 ? -13.242 -9.413 13.243 1.00 90.75 111 TRP A N 1
ATOM 883 C CA . TRP A 1 111 ? -12.233 -9.179 12.208 1.00 90.75 111 TRP A CA 1
ATOM 884 C C . TRP A 1 111 ? -12.229 -10.256 11.118 1.00 90.75 111 TRP A C 1
ATOM 886 O O . TRP A 1 111 ? -12.170 -9.946 9.936 1.00 90.75 111 TRP A O 1
ATOM 896 N N . GLY A 1 112 ? -12.385 -11.531 11.491 1.00 86.81 112 GLY A N 1
ATOM 897 C CA . GLY A 1 112 ? -12.479 -12.629 10.520 1.00 86.81 112 GLY A CA 1
ATOM 898 C C . GLY A 1 112 ? -13.794 -12.685 9.727 1.00 86.81 112 GLY A C 1
ATOM 899 O O . GLY A 1 112 ? -13.917 -13.504 8.819 1.00 86.81 112 GLY A O 1
ATOM 900 N N . LYS A 1 113 ? -14.792 -11.867 10.086 1.00 91.19 113 LYS A N 1
ATOM 901 C CA . LYS A 1 113 ? -16.142 -11.870 9.493 1.00 91.19 113 LYS A CA 1
ATOM 902 C C . LYS A 1 113 ? -16.459 -10.600 8.705 1.00 91.19 113 LYS A C 1
ATOM 904 O O . LYS A 1 113 ? -17.279 -10.658 7.793 1.00 91.19 113 LYS A O 1
ATOM 909 N N . LEU A 1 114 ? -15.880 -9.468 9.097 1.00 91.94 114 LEU A N 1
ATOM 910 C CA . LEU A 1 114 ? -16.128 -8.156 8.507 1.00 91.94 114 LEU A CA 1
ATOM 911 C C . LEU A 1 114 ? -15.039 -7.803 7.494 1.00 91.94 114 LEU A C 1
ATOM 913 O O . LEU A 1 114 ? -13.896 -8.235 7.613 1.00 91.94 114 LEU A O 1
ATOM 917 N N . ASP A 1 115 ? -15.384 -6.975 6.509 1.00 91.75 115 ASP A N 1
ATOM 918 C CA . ASP A 1 115 ? -14.362 -6.287 5.727 1.00 91.75 115 ASP A CA 1
ATOM 919 C C . ASP A 1 115 ? -13.670 -5.202 6.568 1.00 91.75 115 ASP A C 1
ATOM 921 O O . ASP A 1 115 ? -14.175 -4.759 7.604 1.00 91.75 115 ASP A O 1
ATOM 925 N N . LEU A 1 116 ? -12.519 -4.745 6.079 1.00 91.50 116 LEU A N 1
ATOM 926 C CA . LEU A 1 116 ? -11.665 -3.784 6.767 1.00 91.50 116 LEU A CA 1
ATOM 927 C C . LEU A 1 116 ? -12.394 -2.491 7.154 1.00 91.50 116 LEU A C 1
ATOM 929 O O . LEU A 1 116 ? -12.252 -2.009 8.274 1.00 91.50 116 LEU A O 1
ATOM 933 N N . GLY A 1 117 ? -13.182 -1.923 6.239 1.00 90.94 117 GLY A N 1
ATOM 934 C CA . GLY A 1 117 ? -13.904 -0.679 6.492 1.00 90.94 117 GLY A CA 1
ATOM 935 C C . GLY A 1 117 ? -15.001 -0.880 7.532 1.00 90.94 117 GLY A C 1
ATOM 936 O O . GLY A 1 117 ? -15.079 -0.124 8.501 1.00 90.94 117 GLY A O 1
ATOM 937 N N . SER A 1 118 ? -15.802 -1.934 7.370 1.00 93.12 118 SER A N 1
ATOM 938 C CA . SER A 1 118 ? -16.872 -2.283 8.310 1.00 93.12 118 SER A CA 1
ATOM 939 C C . SER A 1 118 ? -16.347 -2.593 9.710 1.00 93.12 118 SER A C 1
ATOM 941 O O . SER A 1 118 ? -16.979 -2.205 10.693 1.00 93.12 118 SER A O 1
ATOM 943 N N . PHE A 1 119 ? -15.182 -3.238 9.821 1.00 95.75 119 PHE A N 1
ATOM 944 C CA . PHE A 1 119 ? -14.527 -3.470 11.106 1.00 95.75 119 PHE A CA 1
ATOM 945 C C . PHE A 1 119 ? -14.210 -2.152 11.820 1.00 95.75 119 PHE A C 1
ATOM 947 O O . PHE A 1 119 ? -14.634 -1.957 12.958 1.00 95.75 119 PHE A O 1
ATOM 954 N N . TRP A 1 120 ? -13.539 -1.210 11.150 1.00 95.50 120 TRP A N 1
ATOM 955 C CA . TRP A 1 120 ? -13.207 0.078 11.768 1.00 95.50 120 TRP A CA 1
ATOM 956 C C . TRP A 1 120 ? -14.451 0.909 12.100 1.00 95.50 120 TRP A C 1
ATOM 958 O O . TRP A 1 120 ? -14.466 1.618 13.104 1.00 95.50 120 TRP A O 1
ATOM 968 N N . VAL A 1 121 ? -15.537 0.773 11.333 1.00 94.38 121 VAL A N 1
ATOM 969 C CA . VAL A 1 121 ? -16.835 1.370 11.686 1.00 94.38 121 VAL A CA 1
ATOM 970 C C . VAL A 1 121 ? -17.428 0.721 12.944 1.00 94.38 121 VAL A C 1
ATOM 972 O O . VAL A 1 121 ? -17.977 1.429 13.785 1.00 94.38 121 VAL A O 1
ATOM 975 N N . ALA A 1 122 ? -17.299 -0.593 13.134 1.00 94.31 122 ALA A N 1
ATOM 976 C CA . ALA A 1 122 ? -17.750 -1.263 14.356 1.00 94.31 122 ALA A CA 1
ATOM 977 C C . ALA A 1 122 ? -16.939 -0.815 15.585 1.00 94.31 122 ALA A C 1
ATOM 979 O O . ALA A 1 122 ? -17.533 -0.428 16.593 1.00 94.31 122 ALA A O 1
ATOM 980 N N . VAL A 1 123 ? -15.608 -0.763 15.458 1.00 95.06 123 VAL A N 1
ATOM 981 C CA . VAL A 1 123 ? -14.679 -0.282 16.499 1.00 95.06 123 VAL A CA 1
ATOM 982 C C . VAL A 1 123 ? -14.972 1.167 16.900 1.00 95.06 123 VAL A C 1
ATOM 984 O O . VAL A 1 123 ? -14.778 1.534 18.054 1.00 95.06 123 VAL A O 1
ATOM 987 N N . SER A 1 124 ? -15.514 1.988 15.993 1.00 95.12 124 SER A N 1
ATOM 988 C CA . SER A 1 124 ? -15.833 3.396 16.278 1.00 95.12 124 SER A CA 1
ATOM 989 C C . SER A 1 124 ? -16.863 3.609 17.390 1.00 95.12 124 SER A C 1
ATOM 991 O O . SER A 1 124 ? -16.932 4.706 17.940 1.00 95.12 124 SER A O 1
ATOM 993 N N . LYS A 1 125 ? -17.635 2.574 17.748 1.00 93.69 125 LYS A N 1
ATOM 994 C CA . LYS A 1 125 ? -18.592 2.624 18.861 1.00 93.69 125 LYS A CA 1
ATOM 995 C C . LYS A 1 125 ? -17.908 2.720 20.223 1.00 93.69 125 LYS A C 1
ATOM 997 O O . LYS A 1 125 ? -18.428 3.397 21.102 1.00 93.69 125 LYS A O 1
ATOM 1002 N N . GLU A 1 126 ? -16.772 2.046 20.384 1.00 94.75 126 GLU A N 1
ATOM 1003 C CA . GLU A 1 126 ? -16.035 1.959 21.654 1.00 94.75 126 GLU A CA 1
ATOM 1004 C C . GLU A 1 126 ? -14.763 2.815 21.617 1.00 94.75 126 GLU A C 1
ATOM 1006 O O . GLU A 1 126 ? -14.434 3.495 22.585 1.00 94.75 126 GLU A O 1
ATOM 1011 N N . TYR A 1 127 ? -14.109 2.879 20.454 1.00 95.19 127 TYR A N 1
ATOM 1012 C CA . TYR A 1 127 ? -12.853 3.592 20.226 1.00 95.19 127 TYR A CA 1
ATOM 1013 C C . TYR A 1 127 ? -12.986 4.612 19.081 1.00 95.19 127 TYR A C 1
ATOM 1015 O O . TYR A 1 127 ? -12.353 4.468 18.026 1.00 95.19 127 TYR A O 1
ATOM 1023 N N . PRO A 1 128 ? -13.807 5.671 19.244 1.00 94.44 128 PRO A N 1
ATOM 1024 C CA . PRO A 1 128 ? -14.149 6.596 18.162 1.00 94.44 128 PRO A CA 1
ATOM 1025 C C . PRO A 1 128 ? -12.933 7.332 17.586 1.00 94.44 128 PRO A C 1
ATOM 1027 O O . PRO A 1 128 ? -12.823 7.483 16.370 1.00 94.44 128 PRO A O 1
ATOM 1030 N N . CYS A 1 129 ? -11.992 7.764 18.432 1.00 94.81 129 CYS A N 1
ATOM 1031 C CA . CYS A 1 129 ? -10.806 8.506 17.996 1.00 94.81 129 CYS A CA 1
ATOM 1032 C C . CYS A 1 129 ? -9.849 7.640 17.164 1.00 94.81 129 CYS A C 1
ATOM 1034 O O . CYS A 1 129 ? -9.377 8.077 16.109 1.00 94.81 129 CYS A O 1
ATOM 1036 N N . LEU A 1 130 ? -9.594 6.408 17.617 1.00 94.88 130 LEU A N 1
ATOM 1037 C CA . LEU A 1 130 ? -8.749 5.439 16.920 1.00 94.88 130 LEU A CA 1
ATOM 1038 C C . LEU A 1 130 ? -9.372 5.044 15.574 1.00 94.88 130 LEU A C 1
ATOM 1040 O O . LEU A 1 130 ? -8.734 5.165 14.524 1.00 94.88 130 LEU A O 1
ATOM 1044 N N . ALA A 1 131 ? -10.652 4.665 15.591 1.00 94.81 131 ALA A N 1
ATOM 1045 C CA . ALA A 1 131 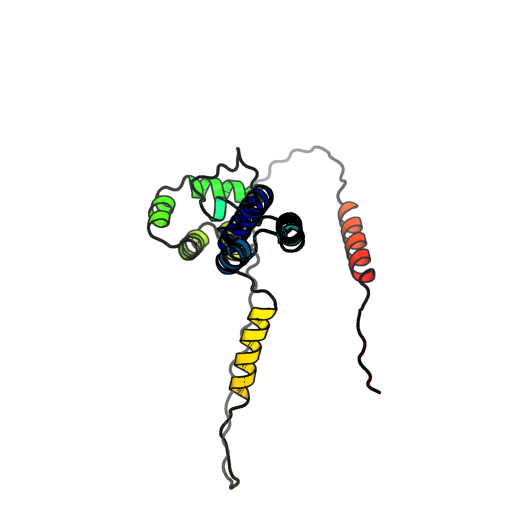? -11.390 4.274 14.398 1.00 94.81 131 ALA A CA 1
ATOM 1046 C C . ALA A 1 131 ? -11.484 5.398 13.362 1.00 94.81 131 ALA A C 1
ATOM 1048 O O . ALA A 1 131 ? -11.261 5.163 12.176 1.00 94.81 131 ALA A O 1
ATOM 1049 N N . LEU A 1 132 ? -11.758 6.637 13.786 1.00 92.88 132 LEU A N 1
ATOM 1050 C CA . LEU A 1 132 ? -11.819 7.782 12.878 1.00 92.88 132 LEU A CA 1
ATOM 1051 C C . LEU A 1 132 ? -10.501 7.966 12.119 1.00 92.88 132 LEU A C 1
ATOM 1053 O O . LEU A 1 132 ? -10.511 8.303 10.934 1.00 92.88 132 LEU A O 1
ATOM 1057 N N . ARG A 1 133 ? -9.362 7.748 12.783 1.00 91.81 133 ARG A N 1
ATOM 1058 C CA . ARG A 1 133 ? -8.047 7.863 12.148 1.00 91.81 133 ARG A CA 1
ATOM 1059 C C . ARG A 1 133 ? -7.800 6.738 11.146 1.00 91.81 133 ARG A C 1
ATOM 1061 O O . ARG A 1 133 ? -7.358 7.028 10.036 1.00 91.81 133 ARG A O 1
ATOM 1068 N N . ALA A 1 134 ? -8.166 5.503 11.491 1.00 92.19 134 ALA A N 1
ATOM 1069 C CA . ALA A 1 134 ? -8.116 4.374 10.564 1.00 92.19 134 ALA A CA 1
ATOM 1070 C C . ALA A 1 134 ? -8.980 4.631 9.319 1.00 92.19 134 ALA A C 1
ATOM 1072 O O . ALA A 1 134 ? -8.492 4.562 8.192 1.00 92.19 134 ALA A O 1
ATOM 1073 N N . VAL A 1 135 ? -10.242 5.028 9.513 1.00 91.00 135 VAL A N 1
ATOM 1074 C CA . VAL A 1 135 ? -11.182 5.323 8.421 1.00 91.00 135 VAL A CA 1
ATOM 1075 C C . VAL A 1 135 ? -10.667 6.458 7.535 1.00 91.00 135 VAL A C 1
ATOM 1077 O O . VAL A 1 135 ? -10.711 6.331 6.315 1.00 91.00 135 VAL A O 1
ATOM 1080 N N . LYS A 1 136 ? -10.112 7.537 8.103 1.00 87.81 136 LYS A N 1
ATOM 1081 C CA . LYS A 1 136 ? -9.531 8.647 7.322 1.00 87.81 136 LYS A CA 1
ATOM 1082 C C . LYS A 1 136 ? -8.405 8.209 6.380 1.00 87.81 136 LYS A C 1
ATOM 1084 O O . LYS A 1 136 ? -8.288 8.776 5.301 1.00 87.81 136 LYS A O 1
ATOM 1089 N N . LEU A 1 137 ? -7.596 7.226 6.775 1.00 86.56 137 LEU A N 1
ATOM 1090 C CA . LEU A 1 137 ? -6.498 6.689 5.959 1.00 86.56 137 LEU A CA 1
ATOM 1091 C C . LEU A 1 137 ? -6.961 5.600 4.979 1.00 86.56 137 LEU A C 1
ATOM 1093 O O . LEU A 1 137 ? -6.361 5.396 3.918 1.00 86.56 137 LEU A O 1
ATOM 1097 N N . LEU A 1 138 ? -8.045 4.898 5.313 1.00 87.38 138 LEU A N 1
ATOM 1098 C CA . LEU A 1 138 ? -8.686 3.942 4.413 1.00 87.38 138 LEU A CA 1
ATOM 1099 C C . LEU A 1 138 ? -9.432 4.632 3.283 1.00 87.38 138 LEU A C 1
ATOM 1101 O O . LEU A 1 138 ? -9.369 4.164 2.141 1.00 87.38 138 LEU A O 1
ATOM 1105 N N . LEU A 1 139 ? -10.099 5.744 3.590 1.00 82.31 139 LEU A N 1
ATOM 1106 C CA . LEU A 1 139 ? -10.770 6.557 2.598 1.00 82.31 139 LEU A CA 1
ATOM 1107 C C . LEU A 1 139 ? -9.724 7.075 1.610 1.00 82.31 139 LEU A C 1
ATOM 1109 O O . LEU A 1 139 ? -8.806 7.802 1.995 1.00 82.31 139 LEU A O 1
ATOM 1113 N N . PRO A 1 140 ? -9.831 6.722 0.319 1.00 66.56 140 PRO A N 1
ATOM 1114 C CA . PRO A 1 140 ? -9.118 7.476 -0.680 1.00 66.56 140 PRO A CA 1
ATOM 1115 C C . PRO A 1 140 ? -9.750 8.865 -0.637 1.00 66.56 140 PRO A C 1
ATOM 1117 O O . PRO A 1 140 ? -10.842 9.054 -1.167 1.00 66.56 140 PRO A O 1
ATOM 1120 N N . PHE A 1 141 ? -9.099 9.845 -0.002 1.00 56.31 141 PHE A N 1
ATOM 1121 C CA . PHE A 1 141 ? -9.297 11.213 -0.456 1.00 56.31 141 PHE A CA 1
ATOM 1122 C C . PHE A 1 141 ? -8.809 11.197 -1.883 1.00 56.31 141 PHE A C 1
ATOM 1124 O O . PHE A 1 141 ? -7.615 11.162 -2.183 1.00 56.31 141 PHE A O 1
ATOM 1131 N N . THR A 1 142 ? -9.785 11.022 -2.753 1.00 47.19 142 THR A N 1
ATOM 1132 C CA . THR A 1 142 ? -9.573 10.993 -4.162 1.00 47.19 142 THR A CA 1
ATOM 1133 C C . THR A 1 142 ? -8.856 12.276 -4.502 1.00 47.19 142 THR A C 1
ATOM 1135 O O . THR A 1 142 ? -9.232 13.344 -4.013 1.00 47.19 142 THR A O 1
ATOM 1138 N N . THR A 1 143 ? -7.812 12.169 -5.309 1.00 55.53 143 THR A N 1
ATOM 1139 C CA . THR A 1 143 ? -7.203 13.330 -5.946 1.00 55.53 143 THR A CA 1
ATOM 1140 C C . THR A 1 143 ? -8.301 14.288 -6.413 1.00 55.53 143 THR A C 1
ATOM 1142 O O . THR A 1 143 ? -9.404 13.840 -6.752 1.00 55.53 143 THR A O 1
ATOM 1145 N N . THR A 1 144 ? -8.019 15.594 -6.438 1.00 61.28 144 THR A N 1
ATOM 1146 C CA . THR A 1 144 ? -8.971 16.622 -6.893 1.00 61.28 144 THR A CA 1
ATOM 1147 C C . THR A 1 144 ? -9.700 16.175 -8.159 1.00 61.28 144 THR A C 1
ATOM 1149 O O . THR A 1 144 ? -10.902 16.347 -8.245 1.00 61.28 144 THR A O 1
ATOM 1152 N N . TYR A 1 145 ? -9.014 15.437 -9.037 1.00 63.66 145 TYR A N 1
ATOM 1153 C CA . TYR A 1 145 ? -9.559 14.757 -10.205 1.00 63.66 145 TYR A CA 1
ATOM 1154 C C . TYR A 1 145 ? -10.839 13.919 -10.000 1.00 63.66 145 TYR A C 1
ATOM 1156 O O . TYR A 1 145 ? -11.767 14.094 -10.782 1.00 63.66 145 TYR A O 1
ATOM 1164 N N . LEU A 1 146 ? -10.954 13.006 -9.018 1.00 66.50 146 LEU A N 1
ATOM 1165 C CA . LEU A 1 146 ? -12.216 12.237 -8.898 1.00 66.50 146 LEU A CA 1
ATOM 1166 C C . LEU A 1 146 ? -13.328 13.085 -8.276 1.00 66.50 146 LEU A C 1
ATOM 1168 O O . LEU A 1 146 ? -14.490 12.898 -8.630 1.00 66.50 146 LEU A O 1
ATOM 1172 N N . CYS A 1 147 ? -12.982 14.045 -7.413 1.00 67.19 147 CYS A N 1
ATOM 1173 C CA . CYS A 1 147 ? -13.942 15.048 -6.955 1.00 67.19 147 CYS A CA 1
ATOM 1174 C C . CYS A 1 147 ? -14.432 15.893 -8.141 1.00 67.19 147 CYS A C 1
ATOM 1176 O O . CYS A 1 147 ? -15.633 16.025 -8.339 1.00 67.19 147 CYS A O 1
ATOM 1178 N N . GLU A 1 148 ? -13.525 16.409 -8.970 1.00 73.56 148 GLU A N 1
ATOM 1179 C CA . GLU A 1 148 ? -13.798 17.190 -10.182 1.00 73.56 148 GLU A CA 1
ATOM 1180 C C . GLU A 1 148 ? -14.610 16.390 -11.201 1.00 73.56 148 GLU A C 1
ATOM 1182 O O . GLU A 1 148 ? -15.576 16.909 -11.753 1.00 73.56 148 GLU A O 1
ATOM 1187 N N . SER A 1 149 ? -14.279 15.115 -11.412 1.00 76.50 149 SER A N 1
ATOM 1188 C CA . SER A 1 149 ? -15.033 14.214 -12.284 1.00 76.50 149 SER A CA 1
ATOM 1189 C C . SER A 1 149 ? -16.453 13.994 -11.758 1.00 76.50 149 SER A C 1
ATOM 1191 O O . SER A 1 149 ? -17.414 14.144 -12.513 1.00 76.50 149 SER A O 1
ATOM 1193 N N . GLY A 1 150 ? -16.613 13.739 -10.455 1.00 78.06 150 GLY A N 1
ATOM 1194 C CA . GLY A 1 150 ? -17.925 13.642 -9.816 1.00 78.06 150 GLY A CA 1
ATOM 1195 C C . GLY A 1 150 ? -18.736 14.935 -9.944 1.00 78.06 150 GLY A C 1
ATOM 1196 O O . GLY A 1 150 ? -19.895 14.903 -10.354 1.00 78.06 150 GLY A O 1
ATOM 1197 N N . PHE A 1 151 ? -18.121 16.091 -9.676 1.00 77.00 151 PHE A N 1
ATOM 1198 C CA . PHE A 1 151 ? -18.764 17.397 -9.839 1.00 77.00 151 PHE A CA 1
ATOM 1199 C C . PHE A 1 151 ? -19.112 17.708 -11.300 1.00 77.00 151 PHE A C 1
ATOM 1201 O O . PHE A 1 151 ? -20.161 18.294 -11.553 1.00 77.00 151 PHE A O 1
ATOM 1208 N N . SER A 1 152 ? -18.296 17.282 -12.265 1.00 80.38 152 SER A N 1
ATOM 1209 C CA . SER A 1 152 ? -18.560 17.450 -13.699 1.00 80.38 152 SER A CA 1
ATOM 1210 C C . SER A 1 152 ? -19.783 16.641 -14.157 1.00 80.38 152 SER A C 1
ATOM 1212 O O . SER A 1 152 ? -20.643 17.156 -14.876 1.00 80.38 152 SER A O 1
ATOM 1214 N N . ILE A 1 153 ? -19.942 15.408 -13.665 1.00 81.06 153 ILE A N 1
ATOM 1215 C CA . ILE A 1 153 ? -21.134 14.579 -13.921 1.00 81.06 153 ILE A CA 1
ATOM 1216 C C . ILE A 1 153 ? -22.390 15.220 -13.303 1.00 81.06 153 ILE A C 1
ATOM 1218 O O . ILE A 1 153 ? -23.450 15.284 -13.928 1.00 81.06 153 ILE A O 1
ATOM 1222 N N . LEU A 1 154 ? -22.279 15.755 -12.087 1.00 78.62 154 LEU A N 1
ATOM 1223 C CA . LEU A 1 154 ? -23.395 16.443 -11.430 1.00 78.62 154 LEU A CA 1
ATOM 1224 C C . LEU A 1 154 ? -23.774 17.750 -12.143 1.00 78.62 154 LEU A C 1
ATOM 1226 O O . LEU A 1 154 ? -24.959 18.057 -12.275 1.00 78.62 154 LEU A O 1
ATOM 1230 N N . ALA A 1 155 ? -22.788 18.499 -12.641 1.00 73.81 155 ALA A N 1
ATOM 1231 C CA . ALA A 1 155 ? -23.011 19.727 -13.398 1.00 73.81 155 ALA A CA 1
ATOM 1232 C C . ALA A 1 155 ? -23.721 19.455 -14.734 1.00 73.81 155 ALA A C 1
ATOM 1234 O O . ALA A 1 155 ? -24.667 20.159 -15.076 1.00 73.81 155 ALA A O 1
ATOM 1235 N N . THR A 1 156 ? -23.331 18.396 -15.448 1.00 69.94 156 THR A N 1
ATOM 1236 C CA . THR A 1 156 ? -23.964 18.006 -16.722 1.00 69.94 156 THR A CA 1
ATOM 1237 C C . THR A 1 156 ? -25.387 17.469 -16.543 1.00 69.94 156 THR A C 1
ATOM 1239 O O . THR A 1 156 ? -26.239 17.702 -17.395 1.00 69.94 156 THR A O 1
ATOM 1242 N N . THR A 1 157 ? -25.694 16.833 -15.408 1.00 63.25 157 THR A N 1
ATOM 1243 C CA . THR A 1 157 ? -27.053 16.340 -15.105 1.00 63.25 157 THR A CA 1
ATOM 1244 C C . THR A 1 157 ? -28.029 17.481 -14.776 1.00 63.25 157 THR A C 1
ATOM 1246 O O . THR A 1 157 ? -29.234 17.352 -14.983 1.00 63.25 157 THR A O 1
ATOM 1249 N N . LYS A 1 158 ? -27.527 18.632 -14.303 1.00 58.62 158 LYS A N 1
ATOM 1250 C CA . LYS A 1 158 ? -28.347 19.817 -13.998 1.00 58.62 158 LYS A CA 1
ATOM 1251 C C . LYS A 1 158 ? -28.726 20.636 -15.241 1.00 58.62 158 LYS A C 1
ATOM 1253 O O . LYS A 1 158 ? -29.717 21.361 -15.192 1.00 58.62 158 LYS A O 1
ATOM 1258 N N . ASP A 1 159 ? -27.988 20.499 -16.342 1.00 58.09 159 ASP A N 1
ATOM 1259 C CA . ASP A 1 159 ? -28.246 21.243 -17.586 1.00 58.09 159 ASP A CA 1
ATOM 1260 C C . ASP A 1 159 ? -29.309 20.577 -18.488 1.00 58.09 159 ASP A C 1
ATOM 1262 O O . ASP A 1 159 ? -29.769 21.146 -19.473 1.00 58.09 159 ASP A O 1
ATOM 1266 N N . GLN A 1 160 ? -29.794 19.387 -18.116 1.00 56.44 160 GLN A N 1
ATOM 1267 C CA . GLN A 1 160 ? -30.999 18.786 -18.695 1.00 56.44 160 GLN A CA 1
ATOM 1268 C C . GLN A 1 160 ? -32.202 19.011 -17.777 1.00 56.44 160 GLN A C 1
ATOM 1270 O O . GLN A 1 160 ? -32.749 18.088 -17.178 1.00 56.44 160 GLN A O 1
ATOM 1275 N N . SER A 1 161 ? -32.652 20.262 -17.693 1.00 45.69 161 SER A N 1
ATOM 1276 C CA . SER A 1 161 ? -34.037 20.540 -17.310 1.00 45.69 161 SER A CA 1
ATOM 1277 C C . SER A 1 161 ? -34.901 20.543 -18.579 1.00 45.69 161 SER A C 1
ATOM 1279 O O . SER A 1 161 ? -34.776 21.439 -19.413 1.00 45.69 161 SER A O 1
ATOM 1281 N N . PRO A 1 162 ? -35.785 19.549 -18.789 1.00 55.47 162 PRO A N 1
ATOM 1282 C CA . PRO A 1 162 ? -36.786 19.651 -19.836 1.00 55.47 162 PRO A CA 1
ATOM 1283 C C . PRO A 1 162 ? -37.900 20.557 -19.319 1.00 55.47 162 PRO A C 1
ATOM 1285 O O . PRO A 1 162 ? -38.614 20.138 -18.410 1.00 55.47 162 PRO A O 1
ATOM 1288 N N . LYS A 1 163 ? -38.028 21.778 -19.861 1.00 44.78 163 LYS A N 1
ATOM 1289 C CA . LYS A 1 163 ? -39.277 22.571 -19.952 1.00 44.78 163 LYS A CA 1
ATOM 1290 C C . LYS A 1 163 ? -39.001 23.996 -20.457 1.00 44.78 163 LYS A C 1
ATOM 1292 O O . LYS A 1 163 ? -38.066 24.626 -19.994 1.00 44.78 163 LYS A O 1
ATOM 1297 N N . GLN A 1 164 ? -39.822 24.640 -21.278 1.00 42.16 164 GLN A N 1
ATOM 1298 C CA . GLN A 1 164 ? -40.894 24.229 -22.185 1.00 42.16 164 GLN A CA 1
ATOM 1299 C C . GLN A 1 164 ? -41.373 25.513 -22.883 1.00 42.16 164 GLN A C 1
ATOM 1301 O O . GLN A 1 164 ? -41.299 26.606 -22.323 1.00 42.16 164 GLN A O 1
ATOM 1306 N N . THR A 1 165 ? -41.892 25.340 -24.092 1.00 39.91 165 THR A N 1
ATOM 1307 C CA . THR A 1 165 ? -42.835 26.194 -24.821 1.00 39.91 165 THR A CA 1
ATOM 1308 C C . THR A 1 165 ? -43.719 27.088 -23.934 1.00 39.91 165 THR A C 1
ATOM 1310 O O . THR A 1 165 ? -44.305 26.632 -22.955 1.00 39.91 165 THR A O 1
ATOM 1313 N N . GLN A 1 166 ? -43.846 28.356 -24.336 1.00 38.91 166 GLN A N 1
ATOM 1314 C CA . GLN A 1 166 ? -44.738 29.371 -23.766 1.00 38.91 166 GLN A CA 1
ATOM 1315 C C . GLN A 1 166 ? -46.202 28.899 -23.682 1.00 38.91 166 GLN A C 1
ATOM 1317 O O . GLN A 1 166 ? -46.752 28.427 -24.675 1.00 38.91 166 GLN A O 1
ATOM 1322 N N . SER A 1 167 ? -46.871 29.123 -22.544 1.00 33.31 167 SER A N 1
ATOM 1323 C CA . SER A 1 167 ? -47.994 30.079 -22.405 1.00 33.31 167 SER A CA 1
ATOM 1324 C C . SER A 1 167 ? -48.885 29.817 -21.173 1.00 33.31 167 SER A C 1
ATOM 1326 O O . SER A 1 167 ? -49.252 28.690 -20.866 1.00 33.31 167 SER A O 1
ATOM 1328 N N . ASN A 1 168 ? -49.265 30.940 -20.551 1.00 29.73 168 ASN A N 1
ATOM 1329 C CA . ASN A 1 168 ? -50.439 31.228 -19.716 1.00 29.73 168 ASN A CA 1
ATOM 1330 C C . ASN A 1 168 ? -50.585 30.737 -18.256 1.00 29.73 168 ASN A C 1
ATOM 1332 O O . ASN A 1 168 ? -50.992 29.621 -17.971 1.00 29.73 168 ASN A O 1
ATOM 1336 N N . ALA A 1 169 ? -50.393 31.724 -17.366 1.00 32.38 169 ALA A N 1
ATOM 1337 C CA . ALA A 1 169 ? -51.391 32.358 -16.487 1.00 32.38 169 ALA A CA 1
ATOM 1338 C C . ALA A 1 169 ? -52.157 31.535 -15.428 1.00 32.38 169 ALA A C 1
ATOM 1340 O O . ALA A 1 169 ? -53.056 30.764 -15.745 1.00 32.38 169 ALA A O 1
ATOM 1341 N N . GLY A 1 170 ? -51.947 31.934 -14.163 1.00 28.11 170 GLY A N 1
ATOM 1342 C CA . GLY A 1 170 ? -52.996 32.008 -13.139 1.00 28.11 170 GLY A CA 1
ATOM 1343 C C . GLY A 1 170 ? -52.685 31.321 -11.805 1.00 28.11 170 GLY A C 1
ATOM 1344 O O . GLY A 1 170 ? -52.483 30.115 -11.772 1.00 28.11 170 GLY A O 1
ATOM 1345 N N . GLY A 1 171 ? -52.780 32.081 -10.704 1.00 27.81 171 GLY A N 1
ATOM 1346 C CA . GLY A 1 171 ? -53.264 31.561 -9.415 1.00 27.81 171 GLY A CA 1
ATOM 1347 C C . GLY A 1 171 ? -52.272 31.498 -8.246 1.00 27.81 171 GLY A C 1
ATOM 1348 O O . GLY A 1 171 ? -51.303 30.755 -8.280 1.00 27.81 171 GLY A O 1
ATOM 1349 N N . TYR A 1 172 ? -52.590 32.262 -7.197 1.00 28.14 172 TYR A N 1
ATOM 1350 C CA . TYR A 1 172 ? -52.009 32.292 -5.846 1.00 28.14 172 TYR A CA 1
ATOM 1351 C C . TYR A 1 172 ? -51.984 30.931 -5.122 1.00 28.14 172 TYR A C 1
ATOM 1353 O O . TYR A 1 172 ? -52.975 30.212 -5.196 1.00 28.14 172 TYR A O 1
ATOM 1361 N N . SER A 1 173 ? -50.968 30.695 -4.276 1.00 30.84 173 SER A N 1
ATOM 1362 C CA . SER A 1 173 ? -51.149 30.359 -2.843 1.00 30.84 173 SER A CA 1
ATOM 1363 C C . SER A 1 173 ? -49.811 30.224 -2.095 1.00 30.84 173 SER A C 1
ATOM 1365 O O . SER A 1 173 ? -48.831 29.703 -2.615 1.00 30.84 173 SER A O 1
ATOM 1367 N N . GLU A 1 174 ? -49.834 30.735 -0.870 1.00 31.33 174 GLU A N 1
ATOM 1368 C CA . GLU A 1 174 ? -48.789 30.936 0.141 1.00 31.33 174 GLU A CA 1
ATOM 1369 C C . GLU A 1 174 ? -48.516 29.675 0.999 1.00 31.33 174 GLU A C 1
ATOM 1371 O O . GLU A 1 174 ? -49.247 28.694 0.870 1.00 31.33 174 GLU A O 1
ATOM 1376 N N . SER A 1 175 ? -47.527 29.763 1.911 1.00 28.20 175 SER A N 1
ATOM 1377 C CA . SER A 1 175 ? -47.032 28.803 2.942 1.00 28.20 175 SER A CA 1
ATOM 1378 C C . SER A 1 175 ? -45.824 27.942 2.527 1.00 28.20 175 SER A C 1
ATOM 1380 O O . SER A 1 175 ? -45.792 27.420 1.422 1.00 28.20 175 SER A O 1
ATOM 1382 N N . GLU A 1 176 ? -44.762 27.703 3.305 1.00 30.81 176 GLU A N 1
ATOM 1383 C CA . GLU A 1 176 ? -44.203 28.153 4.598 1.00 30.81 176 GLU A CA 1
ATOM 1384 C C . GLU A 1 176 ? -42.717 27.678 4.607 1.00 30.81 176 GLU A C 1
ATOM 1386 O O . GLU A 1 176 ? -42.363 26.787 3.825 1.00 30.81 176 GLU A O 1
ATOM 1391 N N . PRO A 1 177 ? -41.821 28.230 5.450 1.00 34.44 177 PRO A N 1
ATOM 1392 C CA . PRO A 1 177 ? -40.394 27.899 5.454 1.00 34.44 177 PRO A CA 1
ATOM 1393 C C . PRO A 1 177 ? -40.051 26.740 6.412 1.00 34.44 177 PRO A C 1
ATOM 1395 O O . PRO A 1 177 ? -40.456 26.732 7.570 1.00 34.44 177 PRO A O 1
ATOM 1398 N N . PHE A 1 178 ? -39.216 25.798 5.962 1.00 27.36 178 PHE A N 1
ATOM 1399 C CA . PHE A 1 178 ? -38.620 24.737 6.793 1.00 27.36 178 PHE A CA 1
ATOM 1400 C C . PHE A 1 178 ? -37.083 24.866 6.833 1.00 27.36 178 PHE A C 1
ATOM 1402 O O . PHE A 1 178 ? -36.494 25.495 5.954 1.00 27.36 178 PHE A O 1
ATOM 1409 N N . PRO A 1 179 ? -36.421 24.362 7.890 1.00 34.59 179 PRO A N 1
ATOM 1410 C CA . PRO A 1 179 ? -35.703 25.217 8.822 1.00 34.59 179 PRO A CA 1
ATOM 1411 C C . PRO A 1 179 ? -34.182 25.055 8.739 1.00 34.59 179 PRO A C 1
ATOM 1413 O O . PRO A 1 179 ? -33.649 24.062 8.247 1.00 34.59 179 PRO A O 1
ATOM 1416 N N . HIS A 1 180 ? -33.484 26.036 9.310 1.00 32.47 180 HIS A N 1
ATOM 1417 C CA . HIS A 1 180 ? -32.074 25.940 9.665 1.00 32.47 180 HIS A CA 1
ATOM 1418 C C . HIS A 1 180 ? -31.841 24.756 10.614 1.00 32.47 180 HIS A C 1
ATOM 1420 O O . HIS A 1 180 ? -32.292 24.777 11.757 1.00 32.47 180 HIS A O 1
ATOM 1426 N N . SER A 1 181 ? -31.082 23.756 10.173 1.00 30.25 181 SER A N 1
ATOM 1427 C CA . SER A 1 181 ? -30.428 22.801 11.067 1.00 30.25 181 SER A CA 1
ATOM 1428 C C . SER A 1 181 ? -28.967 23.202 11.236 1.00 30.25 181 SER A C 1
ATOM 1430 O O . SER A 1 181 ? -28.120 22.978 10.372 1.00 30.25 181 SER A O 1
ATOM 1432 N N . THR A 1 182 ? -28.722 23.854 12.367 1.00 29.84 182 THR A N 1
ATOM 1433 C CA . THR A 1 182 ? -27.432 24.212 12.945 1.00 29.84 182 THR A CA 1
ATOM 1434 C C . THR A 1 182 ? -26.565 22.967 13.114 1.00 29.84 182 THR A C 1
ATOM 1436 O O . THR A 1 182 ? -26.987 21.978 13.710 1.00 29.84 182 THR A O 1
ATOM 1439 N N . GLN A 1 183 ? -25.340 23.019 12.600 1.00 32.59 183 GLN A N 1
ATOM 1440 C CA . GLN A 1 183 ? -24.330 21.991 12.808 1.00 32.59 183 GLN A CA 1
ATOM 1441 C C . GLN A 1 183 ? -23.792 22.134 14.237 1.00 32.59 183 GLN A C 1
ATOM 1443 O O . GLN A 1 183 ? -23.004 23.029 14.530 1.00 32.59 183 GLN A O 1
ATOM 1448 N N . THR A 1 184 ? -24.270 21.294 15.152 1.00 30.84 184 THR A N 1
ATOM 1449 C CA . THR A 1 184 ? -23.705 21.173 16.497 1.00 30.84 184 THR A CA 1
ATOM 1450 C C . THR A 1 184 ? -22.385 20.416 16.400 1.00 30.84 184 THR A C 1
ATOM 1452 O O . THR A 1 184 ? -22.369 19.230 16.067 1.00 30.84 184 THR A O 1
ATOM 1455 N N . GLY A 1 185 ? -21.282 21.117 16.663 1.00 33.03 185 GLY A N 1
ATOM 1456 C CA . GLY A 1 185 ? -19.983 20.506 16.910 1.00 33.03 185 GLY A CA 1
ATOM 1457 C C . GLY A 1 185 ? -20.039 19.669 18.184 1.00 33.03 185 GLY A C 1
ATOM 1458 O O . GLY A 1 185 ? -20.464 20.148 19.232 1.00 33.03 185 GLY A O 1
ATOM 1459 N N . SER A 1 186 ? -19.642 18.406 18.084 1.00 33.47 186 SER A N 1
ATOM 1460 C CA . SER A 1 18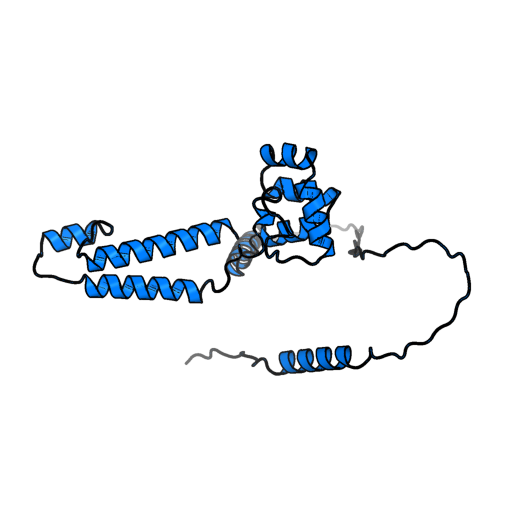6 ? -19.334 17.577 19.242 1.00 33.47 186 SER A CA 1
ATOM 1461 C C . SER A 1 186 ? -17.891 17.864 19.653 1.00 33.47 186 SER A C 1
ATOM 1463 O O . SER A 1 186 ? -16.961 17.202 19.188 1.00 33.47 186 SER A O 1
ATOM 1465 N N . ASP A 1 187 ? -17.714 18.889 20.481 1.00 31.25 187 ASP A N 1
ATOM 1466 C CA . ASP A 1 187 ? -16.493 19.082 21.254 1.00 31.25 187 ASP A CA 1
ATOM 1467 C C . ASP A 1 187 ? -16.498 18.087 22.421 1.00 31.25 187 ASP A C 1
ATOM 1469 O O . ASP A 1 187 ? -17.441 18.033 23.214 1.00 31.25 187 ASP A O 1
ATOM 1473 N N . CYS A 1 188 ? -15.447 17.275 22.522 1.00 33.56 188 CYS A N 1
ATOM 1474 C CA . CYS A 1 188 ? -15.221 16.410 23.672 1.00 33.56 188 CYS A CA 1
ATOM 1475 C C . CYS A 1 188 ? -14.860 17.282 24.883 1.00 33.56 188 CYS A C 1
ATOM 1477 O O . CYS A 1 188 ? -13.738 17.779 24.982 1.00 33.56 188 CYS A O 1
ATOM 1479 N N . VAL A 1 189 ? -15.809 17.466 25.802 1.00 32.91 189 VAL A N 1
ATOM 1480 C CA . VAL A 1 189 ? -15.579 18.075 27.117 1.00 32.91 189 VAL A CA 1
ATOM 1481 C C . VAL A 1 189 ? -15.385 16.956 28.138 1.00 32.91 189 VAL A C 1
ATOM 1483 O O . VAL A 1 189 ? -16.254 16.106 28.310 1.00 32.91 189 VAL A O 1
ATOM 1486 N N . SER A 1 190 ? -14.237 16.959 28.812 1.00 35.44 190 SER A N 1
ATOM 1487 C CA . SER A 1 190 ? -13.964 16.100 29.965 1.00 35.44 190 SER A CA 1
ATOM 1488 C C . SER A 1 190 ? -14.797 16.554 31.168 1.00 35.44 190 SER A C 1
ATOM 1490 O O . SER A 1 190 ? -14.646 17.687 31.627 1.00 35.44 190 SER A O 1
ATOM 1492 N N . GLU A 1 191 ? -15.647 15.678 31.706 1.00 29.53 191 GLU A N 1
ATOM 1493 C CA . GLU A 1 191 ? -16.276 15.878 33.014 1.00 29.53 191 GLU A CA 1
ATOM 1494 C C . GLU A 1 191 ? -15.285 15.581 34.149 1.00 29.53 191 GLU A C 1
ATOM 1496 O O . GLU A 1 191 ? -14.650 14.526 34.181 1.00 29.53 191 GLU A O 1
ATOM 1501 N N . ALA A 1 192 ? -15.198 16.493 35.119 1.00 29.06 192 ALA A N 1
ATOM 1502 C CA . ALA A 1 192 ? -14.605 16.249 36.429 1.00 29.06 192 ALA A CA 1
ATOM 1503 C C . ALA A 1 192 ? -15.611 16.664 37.517 1.00 29.06 192 ALA A C 1
ATOM 1505 O O . ALA A 1 192 ? -15.912 17.846 37.682 1.00 29.06 192 ALA A O 1
ATOM 1506 N N . GLY A 1 193 ? -16.138 15.673 38.244 1.00 28.17 193 GLY A N 1
ATOM 1507 C CA . GLY A 1 193 ? -16.897 15.835 39.492 1.00 28.17 193 GLY A CA 1
ATOM 1508 C C . GLY A 1 193 ? -15.989 15.888 40.738 1.00 28.17 193 GLY A C 1
ATOM 1509 O O . GLY A 1 193 ? -14.779 15.711 40.618 1.00 28.17 193 GLY A O 1
ATOM 1510 N N . PRO A 1 194 ? -16.531 16.179 41.939 1.00 30.80 194 PRO A N 1
ATOM 1511 C CA . PRO A 1 194 ? -15.983 17.245 42.781 1.00 30.80 194 PRO A CA 1
ATOM 1512 C C . PRO A 1 194 ? -15.015 16.844 43.913 1.00 30.80 194 PRO A C 1
ATOM 1514 O O . PRO A 1 194 ? -15.128 15.805 44.553 1.00 30.80 194 PRO A O 1
ATOM 1517 N N . SER A 1 195 ? -14.122 17.809 44.165 1.00 27.56 195 SER A N 1
ATOM 1518 C CA . SER A 1 195 ? -13.287 18.145 45.333 1.00 27.56 195 SER A CA 1
ATOM 1519 C C . SER A 1 195 ? -13.520 17.424 46.673 1.00 27.56 195 SER A C 1
ATOM 1521 O O . SER A 1 195 ? -14.576 17.553 47.292 1.00 27.56 195 SER A O 1
ATOM 1523 N N . VAL A 1 196 ? -12.429 16.864 47.214 1.00 27.00 196 VAL A N 1
ATOM 1524 C CA . VAL A 1 196 ? -12.127 16.887 48.655 1.00 27.00 196 VAL A CA 1
ATOM 1525 C C . VAL A 1 196 ? -10.721 17.465 48.842 1.00 27.00 196 VAL A C 1
ATOM 1527 O O . VAL A 1 196 ? -9.733 16.957 48.321 1.00 27.00 196 VAL A O 1
ATOM 1530 N N . SER A 1 197 ? -10.665 18.570 49.580 1.00 25.70 197 SER A N 1
ATOM 1531 C CA . SER A 1 197 ? -9.478 19.359 49.902 1.00 25.70 197 SER A CA 1
ATOM 1532 C C . SER A 1 197 ? -8.658 18.718 51.023 1.00 25.70 197 SER A C 1
ATOM 1534 O O . SER A 1 197 ? -9.179 18.576 52.126 1.00 25.70 197 SER A O 1
ATOM 1536 N N . LEU A 1 198 ? -7.355 18.501 50.810 1.00 26.73 198 LEU A N 1
ATOM 1537 C CA . LEU A 1 198 ? -6.352 18.620 51.872 1.00 26.73 198 LEU A CA 1
ATOM 1538 C C . LEU A 1 198 ? -5.103 19.358 51.369 1.00 26.73 198 LEU A C 1
ATOM 1540 O O . LEU A 1 198 ? -4.508 19.049 50.343 1.00 26.73 198 LEU A O 1
ATOM 1544 N N . ARG A 1 199 ? -4.789 20.386 52.151 1.00 27.27 199 ARG A N 1
ATOM 1545 C CA . ARG A 1 199 ? -3.716 21.375 52.085 1.00 27.27 199 ARG A CA 1
ATOM 1546 C C . ARG A 1 199 ? -2.319 20.736 52.110 1.00 27.27 199 ARG A C 1
ATOM 1548 O O . ARG A 1 199 ? -2.064 19.881 52.951 1.00 27.27 199 ARG A O 1
ATOM 1555 N N . GLY A 1 200 ? -1.410 21.259 51.288 1.00 26.70 200 GLY A N 1
ATOM 1556 C CA . GLY A 1 200 ? 0.037 21.047 51.382 1.00 26.70 200 GLY A CA 1
ATOM 1557 C C . GLY A 1 200 ? 0.774 21.868 50.322 1.00 26.70 200 GLY A C 1
ATOM 1558 O O . GLY A 1 200 ? 0.615 21.619 49.134 1.00 26.70 200 GLY A O 1
ATOM 1559 N N . GLU A 1 201 ? 1.502 22.890 50.761 1.00 30.50 201 GLU A N 1
ATOM 1560 C CA . GLU A 1 201 ? 2.340 23.790 49.958 1.00 30.50 201 GLU A CA 1
ATOM 1561 C C . GLU A 1 201 ? 3.596 23.067 49.434 1.00 30.50 201 GLU A C 1
ATOM 1563 O O . GLU A 1 201 ? 4.196 22.329 50.207 1.00 30.50 201 GLU A O 1
ATOM 1568 N N . ASP A 1 202 ? 4.034 23.314 48.188 1.00 28.62 202 ASP A N 1
ATOM 1569 C CA . ASP A 1 202 ? 5.413 23.757 47.886 1.00 28.62 202 ASP A CA 1
ATOM 1570 C C . ASP A 1 202 ? 5.583 24.232 46.420 1.00 28.62 202 ASP A C 1
ATOM 1572 O O . ASP A 1 202 ? 4.780 23.939 45.535 1.00 28.62 202 ASP A O 1
ATOM 1576 N N . LYS A 1 203 ? 6.625 25.040 46.216 1.00 37.12 203 LYS A N 1
ATOM 1577 C CA . LYS A 1 203 ? 6.969 25.930 45.096 1.00 37.12 203 LYS A CA 1
ATOM 1578 C C . LYS A 1 203 ? 7.345 25.243 43.773 1.00 37.12 203 LYS A C 1
ATOM 1580 O O . LYS A 1 203 ? 7.983 24.197 43.758 1.00 37.12 203 LYS A O 1
ATOM 1585 N N . GLY A 1 204 ? 7.130 25.960 42.662 1.00 30.55 204 GLY A N 1
ATOM 1586 C CA . GLY A 1 204 ? 7.812 25.717 41.383 1.00 30.55 204 GLY A CA 1
ATOM 1587 C C . GLY A 1 204 ? 7.432 26.734 40.301 1.00 30.55 204 GLY A C 1
ATOM 1588 O O . GLY A 1 204 ? 6.299 26.748 39.835 1.00 30.55 204 GLY A O 1
ATOM 1589 N N . GLU A 1 205 ? 8.372 27.609 39.940 1.00 33.41 205 GLU A N 1
ATOM 1590 C CA . GLU A 1 205 ? 8.242 28.713 38.977 1.00 33.41 205 GLU A CA 1
ATOM 1591 C C . GLU A 1 205 ? 7.857 28.279 37.551 1.00 33.41 205 GLU A C 1
ATOM 1593 O O . GLU A 1 205 ? 8.289 27.248 37.039 1.00 33.41 205 GLU A O 1
ATOM 1598 N N . GLY A 1 206 ? 7.063 29.126 36.888 1.00 34.94 206 GLY A N 1
ATOM 1599 C CA . GLY A 1 206 ? 6.560 28.911 35.538 1.00 34.94 206 GLY A CA 1
ATOM 1600 C C . GLY A 1 206 ? 7.523 29.317 34.418 1.00 34.94 206 GLY A C 1
ATOM 1601 O O . GLY A 1 206 ? 8.161 30.367 34.456 1.00 34.94 206 GLY A O 1
ATOM 1602 N N . LYS A 1 207 ? 7.510 28.522 33.345 1.00 42.31 207 LYS A N 1
ATOM 1603 C CA . LYS A 1 207 ? 7.865 28.925 31.978 1.00 42.31 207 LYS A CA 1
ATOM 1604 C C . LYS A 1 207 ? 6.877 28.265 31.017 1.00 42.31 207 LYS A C 1
ATOM 1606 O O . LYS A 1 207 ? 6.982 27.081 30.735 1.00 42.31 207 LYS A O 1
ATOM 1611 N N . GLY A 1 208 ? 5.889 29.025 30.551 1.00 38.69 208 GLY A N 1
ATOM 1612 C CA . GLY A 1 208 ? 4.852 28.534 29.630 1.00 38.69 208 GLY A CA 1
ATOM 1613 C C . GLY A 1 208 ? 4.306 29.609 28.689 1.00 38.69 208 GLY A C 1
ATOM 1614 O O . GLY A 1 208 ? 3.177 29.506 28.221 1.00 38.69 208 GLY A O 1
ATOM 1615 N N . GLY A 1 209 ? 5.070 30.684 28.461 1.00 41.69 209 GLY A N 1
ATOM 1616 C CA . GLY A 1 209 ? 4.615 31.851 27.695 1.00 41.69 209 GLY A CA 1
ATOM 1617 C C . GLY A 1 209 ? 5.343 32.106 26.372 1.00 41.69 209 GLY A C 1
ATOM 1618 O O . GLY A 1 209 ? 4.890 32.954 25.603 1.00 41.69 209 GLY A O 1
ATOM 1619 N N . GLU A 1 210 ? 6.451 31.414 26.097 1.00 44.66 210 GLU A N 1
ATOM 1620 C CA . GLU A 1 210 ? 7.351 31.755 24.982 1.00 44.66 210 GLU A CA 1
ATOM 1621 C C . GLU A 1 210 ? 7.073 30.920 23.716 1.00 44.66 210 GLU A C 1
ATOM 1623 O O . GLU A 1 210 ? 7.017 31.472 22.617 1.00 44.66 210 GLU A O 1
ATOM 1628 N N . ASP A 1 211 ? 6.713 29.641 23.867 1.00 50.34 211 ASP A N 1
ATOM 1629 C CA . ASP A 1 211 ? 6.526 28.717 22.733 1.00 50.34 211 ASP A CA 1
ATOM 1630 C C . ASP A 1 211 ? 5.290 29.020 21.873 1.00 50.34 211 ASP A C 1
ATOM 1632 O O . ASP A 1 211 ? 5.295 28.837 20.653 1.00 50.34 211 ASP A O 1
ATOM 1636 N N . LYS A 1 212 ? 4.223 29.561 22.474 1.00 49.41 212 LYS A N 1
ATOM 1637 C CA . LYS A 1 212 ? 2.984 29.863 21.737 1.00 49.41 212 LYS A CA 1
ATOM 1638 C C . LYS A 1 212 ? 3.144 31.067 20.799 1.00 49.41 212 LYS A C 1
ATOM 1640 O O . LYS A 1 212 ? 2.532 31.102 19.734 1.00 49.41 212 LYS A O 1
ATOM 1645 N N . LYS A 1 213 ? 4.012 32.021 21.161 1.00 50.88 213 LYS A N 1
ATOM 1646 C CA . LYS A 1 213 ? 4.316 33.207 20.341 1.00 50.88 213 LYS A CA 1
ATOM 1647 C C . LYS A 1 213 ? 5.282 32.894 19.197 1.00 50.88 213 LYS A C 1
ATOM 1649 O O . LYS A 1 213 ? 5.247 33.572 18.171 1.00 50.88 213 LYS A O 1
ATOM 1654 N N . GLU A 1 214 ? 6.128 31.878 19.343 1.00 52.75 214 GLU A N 1
ATOM 1655 C CA . GLU A 1 214 ? 7.013 31.413 18.269 1.00 52.75 214 GLU A CA 1
ATOM 1656 C C . GLU A 1 214 ? 6.216 30.687 17.175 1.00 52.75 214 GLU A C 1
ATOM 1658 O O . GLU A 1 214 ? 6.377 30.97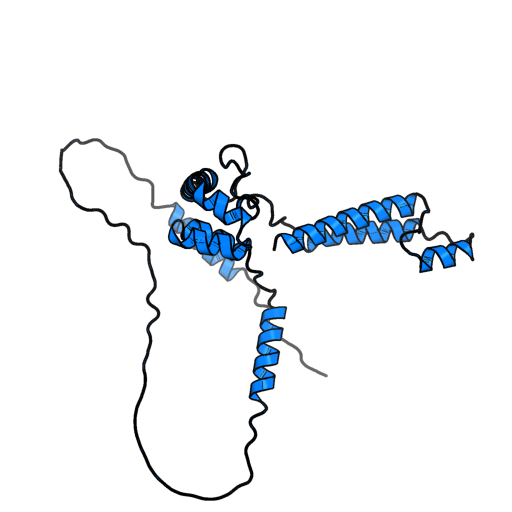3 15.987 1.00 52.75 214 GLU A O 1
ATOM 1663 N N . HIS A 1 215 ? 5.264 29.837 17.572 1.00 53.50 215 HIS A N 1
ATOM 1664 C CA . HIS A 1 215 ? 4.415 29.092 16.641 1.00 53.50 215 HIS A CA 1
ATOM 1665 C C . HIS A 1 215 ? 3.516 30.005 15.785 1.00 53.50 215 HIS A C 1
ATOM 1667 O O . HIS A 1 215 ? 3.415 29.818 14.570 1.00 53.50 215 HIS A O 1
ATOM 1673 N N . GLU A 1 216 ? 2.930 31.058 16.370 1.00 54.09 216 GLU A N 1
ATOM 1674 C CA . GLU A 1 216 ? 2.181 32.065 15.599 1.00 54.09 216 GLU A CA 1
ATOM 1675 C C . GLU A 1 216 ? 3.078 32.859 14.639 1.00 54.09 216 GLU A C 1
ATOM 1677 O O . GLU A 1 216 ? 2.678 33.141 13.506 1.00 54.09 216 GLU A O 1
ATOM 1682 N N . ARG A 1 217 ? 4.318 33.180 15.038 1.00 57.12 217 ARG A N 1
ATOM 1683 C CA . ARG A 1 217 ? 5.273 33.878 14.161 1.00 57.12 217 ARG A CA 1
ATOM 1684 C C . ARG A 1 217 ? 5.685 33.024 12.963 1.00 57.12 217 ARG A C 1
ATOM 1686 O O . ARG A 1 217 ? 5.769 33.552 11.852 1.00 57.12 217 ARG A O 1
ATOM 1693 N N . ILE A 1 218 ? 5.889 31.723 13.160 1.00 61.97 218 ILE A N 1
ATOM 1694 C CA . ILE A 1 218 ? 6.214 30.775 12.084 1.00 61.97 218 ILE A CA 1
ATOM 1695 C C . ILE A 1 218 ? 5.032 30.634 11.116 1.00 61.97 218 ILE A C 1
ATOM 1697 O O . ILE A 1 218 ? 5.223 30.716 9.901 1.00 61.97 218 ILE A O 1
ATOM 1701 N N . TYR A 1 219 ? 3.806 30.522 11.635 1.00 47.62 219 TYR A N 1
ATOM 1702 C CA . TYR A 1 219 ? 2.608 30.391 10.806 1.00 47.62 219 TYR A CA 1
ATOM 1703 C C . TYR A 1 219 ? 2.365 31.634 9.936 1.00 47.62 219 TYR A C 1
ATOM 1705 O O . TYR A 1 219 ? 2.172 31.528 8.723 1.00 47.62 219 TYR A O 1
ATOM 1713 N N . VAL A 1 220 ? 2.471 32.837 10.513 1.00 63.06 220 VAL A N 1
ATOM 1714 C CA . VAL A 1 220 ? 2.313 34.099 9.766 1.00 63.06 220 VAL A CA 1
ATOM 1715 C C . VAL A 1 220 ? 3.415 34.275 8.715 1.00 63.06 220 VAL A C 1
ATOM 1717 O O . VAL A 1 220 ? 3.153 34.798 7.627 1.00 63.06 220 VAL A O 1
ATOM 1720 N N . ARG A 1 221 ? 4.641 33.814 8.998 1.00 59.75 221 ARG A N 1
ATOM 1721 C CA . ARG A 1 221 ? 5.756 33.856 8.042 1.00 59.75 221 ARG A CA 1
ATOM 1722 C C . ARG A 1 221 ? 5.544 32.906 6.865 1.00 59.75 221 ARG A C 1
ATOM 1724 O O . ARG A 1 221 ? 5.852 33.280 5.738 1.00 59.75 221 ARG A O 1
ATOM 1731 N N . TRP A 1 222 ? 4.975 31.727 7.108 1.00 51.09 222 TRP A N 1
ATOM 1732 C CA . TRP A 1 222 ? 4.675 30.747 6.062 1.00 51.09 222 TRP A CA 1
ATOM 1733 C C . TRP A 1 222 ? 3.525 31.203 5.154 1.00 51.09 222 TRP A C 1
ATOM 1735 O O . TRP A 1 222 ? 3.624 31.115 3.932 1.00 51.09 222 TRP A O 1
ATOM 1745 N N . VAL A 1 223 ? 2.471 31.791 5.731 1.00 57.22 223 VAL A N 1
ATOM 1746 C CA . VAL A 1 223 ? 1.324 32.322 4.970 1.00 57.22 223 VAL A CA 1
ATOM 1747 C C . VAL A 1 223 ? 1.726 33.502 4.076 1.00 57.22 223 VAL A C 1
ATOM 1749 O O . VAL A 1 223 ? 1.244 33.605 2.951 1.00 57.22 223 VAL A O 1
ATOM 1752 N N . LYS A 1 224 ? 2.644 34.369 4.527 1.00 57.91 224 LYS A N 1
ATOM 1753 C CA . LYS A 1 224 ? 3.124 35.523 3.741 1.00 57.91 224 LYS A CA 1
ATOM 1754 C C . LYS A 1 224 ? 4.199 35.189 2.698 1.00 57.91 224 LYS A C 1
ATOM 1756 O O . LYS A 1 224 ? 4.452 36.022 1.834 1.00 57.91 224 LYS A O 1
ATOM 1761 N N . ALA A 1 225 ? 4.830 34.015 2.764 1.00 47.09 225 ALA A N 1
ATOM 1762 C CA . ALA A 1 225 ? 5.907 33.614 1.850 1.00 47.09 225 ALA A CA 1
ATOM 1763 C C . ALA A 1 225 ? 5.428 32.802 0.632 1.00 47.09 225 ALA A C 1
ATOM 1765 O O . ALA A 1 225 ? 6.243 32.425 -0.209 1.00 47.09 225 ALA A O 1
ATOM 1766 N N . ARG A 1 226 ? 4.125 32.523 0.513 1.00 42.16 226 ARG A N 1
ATOM 1767 C CA . ARG A 1 226 ? 3.575 31.802 -0.638 1.00 42.16 226 ARG A CA 1
ATOM 1768 C C . ARG A 1 226 ? 3.428 32.771 -1.829 1.00 42.16 226 ARG A C 1
ATOM 1770 O O . ARG A 1 226 ? 2.662 33.728 -1.711 1.00 42.16 226 ARG A O 1
ATOM 1777 N N . PRO A 1 227 ? 4.109 32.558 -2.972 1.00 39.91 227 PRO A N 1
ATOM 1778 C CA . PRO A 1 227 ? 3.898 33.379 -4.157 1.00 39.91 227 PRO A CA 1
ATOM 1779 C C . PRO A 1 227 ? 2.481 33.131 -4.679 1.00 39.91 227 PRO A C 1
ATOM 1781 O O . PRO A 1 227 ? 2.110 31.994 -4.975 1.00 39.91 227 PRO A O 1
ATOM 1784 N N . LEU A 1 228 ? 1.678 34.189 -4.774 1.00 44.19 228 LEU A N 1
ATOM 1785 C CA . LEU A 1 228 ? 0.417 34.163 -5.507 1.00 44.19 228 LEU A CA 1
ATOM 1786 C C . LEU A 1 228 ? 0.753 34.049 -6.999 1.00 44.19 228 LEU A C 1
ATOM 1788 O O . LEU A 1 228 ? 1.186 35.022 -7.607 1.00 44.19 228 LEU A O 1
ATOM 1792 N N . SER A 1 229 ? 0.589 32.861 -7.583 1.00 40.59 229 SER A N 1
ATOM 1793 C CA . SER A 1 229 ? 0.583 32.695 -9.038 1.00 40.59 229 SER A CA 1
ATOM 1794 C C . SER A 1 229 ? -0.864 32.720 -9.539 1.00 40.59 229 SER A C 1
ATOM 1796 O O . SER A 1 229 ? -1.606 31.747 -9.408 1.00 40.59 229 SER A O 1
ATOM 1798 N N . ARG A 1 230 ? -1.249 33.900 -10.025 1.00 39.44 230 ARG A N 1
ATOM 1799 C CA . ARG A 1 230 ? -2.387 34.291 -10.880 1.00 39.44 230 ARG A CA 1
ATOM 1800 C C . ARG A 1 230 ? -1.971 35.677 -11.395 1.00 39.44 230 ARG A C 1
ATOM 1802 O O . ARG A 1 230 ? -1.547 36.482 -10.575 1.00 39.44 230 ARG A O 1
ATOM 1809 N N . ASP A 1 231 ? -1.882 36.021 -12.673 1.00 42.28 231 ASP A N 1
ATOM 1810 C CA . ASP A 1 231 ? -2.563 35.644 -13.919 1.00 42.28 231 ASP A CA 1
ATOM 1811 C C . ASP A 1 231 ? -1.530 35.790 -15.081 1.00 42.28 231 ASP A C 1
ATOM 1813 O O . ASP A 1 231 ? -0.422 36.261 -14.846 1.00 42.28 231 ASP A O 1
ATOM 1817 N N . GLY A 1 232 ? -1.728 35.433 -16.351 1.00 33.06 232 GLY A N 1
ATOM 1818 C CA . GLY A 1 232 ? -2.927 35.119 -17.107 1.00 33.06 232 GLY A CA 1
ATOM 1819 C C . GLY A 1 232 ? -2.579 34.805 -18.571 1.00 33.06 232 GLY A C 1
ATOM 1820 O O . GLY A 1 232 ? -1.485 35.081 -19.061 1.00 33.06 232 GLY A O 1
ATOM 1821 N N . ILE A 1 233 ? -3.550 34.198 -19.243 1.00 38.06 233 ILE A N 1
ATOM 1822 C CA . ILE A 1 233 ? -3.643 34.058 -20.694 1.00 38.06 233 ILE A CA 1
ATOM 1823 C C . ILE A 1 233 ? -4.120 35.404 -21.253 1.00 38.06 233 ILE A C 1
ATOM 1825 O O . ILE A 1 233 ? -5.169 35.886 -20.831 1.00 38.06 233 ILE A O 1
ATOM 1829 N N . THR A 1 234 ? -3.423 35.955 -22.245 1.00 39.94 234 THR A N 1
ATOM 1830 C CA . THR A 1 234 ? -4.029 36.826 -23.263 1.00 39.94 234 THR A CA 1
ATOM 1831 C C . THR A 1 234 ? -3.499 36.432 -24.632 1.00 39.94 234 THR A C 1
ATOM 1833 O O . THR A 1 234 ? -2.290 36.390 -24.848 1.00 39.94 234 THR A O 1
ATOM 1836 N N . SER A 1 235 ? -4.440 36.117 -25.516 1.00 35.12 235 SER A N 1
ATOM 1837 C CA . SER A 1 235 ? -4.281 35.948 -26.955 1.00 35.12 235 SER A CA 1
ATOM 1838 C C . SER A 1 235 ? -3.758 37.219 -27.626 1.00 35.12 235 SER A C 1
ATOM 1840 O O . SER A 1 235 ? -4.291 38.289 -27.348 1.00 35.12 235 SER A O 1
ATOM 1842 N N . GLU A 1 236 ? -2.780 37.077 -28.519 1.00 38.31 236 GLU A N 1
ATOM 1843 C CA . GLU A 1 236 ? -2.778 37.492 -29.940 1.00 38.31 236 GLU A CA 1
ATOM 1844 C C . GLU A 1 236 ? -1.501 36.976 -30.623 1.00 38.31 236 GLU A C 1
ATOM 1846 O O . GLU A 1 236 ? -0.438 36.951 -29.958 1.00 38.31 236 GLU A O 1
#